Protein AF-A0A6G4P709-F1 (afdb_monomer)

Foldseek 3Di:
DVLVVLCCCLVVLLPDDLVSLLVNLLSQLVVLVVQLVVQLVVLPCPPVDRDLVSLLRSLLVLQVVCVVSVHHQPCDVLSDPDPPDPDDRPSVCSVVRSCLSNDSVNSSVRSVVVSQQVNFLVCLLVLCQFLPRNFQTHPVVVVVVVVVVVVVVVVQQVDWDADPVGDIDRSVVVVCVDCPNPVNVVVVQVVVQVVVVVVCVVVVHDDDDDKAFAPLLCHQADNVSHGRPSHPSHGLVNLVCCCPVPVVVVVVVVCVVVVHDDDHDDDWGAGSSNRIMD

pLDDT: mean 92.72, std 8.44, range [38.94, 98.38]

Structure (mmCIF, N/CA/C/O backbone):
data_AF-A0A6G4P709-F1
#
_entry.id   AF-A0A6G4P709-F1
#
loop_
_atom_site.group_PDB
_atom_site.id
_atom_site.type_symbol
_atom_site.label_atom_id
_atom_site.label_alt_id
_atom_site.label_comp_id
_atom_site.label_asym_id
_atom_site.label_entity_id
_atom_site.label_seq_id
_atom_site.pdbx_PDB_ins_code
_atom_site.Cartn_x
_atom_site.Cartn_y
_atom_site.Cartn_z
_atom_site.occupancy
_atom_site.B_iso_or_equiv
_atom_site.auth_seq_id
_atom_site.auth_comp_id
_atom_site.auth_asym_id
_atom_site.auth_atom_id
_atom_site.pdbx_PDB_model_num
ATOM 1 N N . LEU A 1 1 ? 29.494 -13.029 -10.981 1.00 38.94 1 LEU A N 1
ATOM 2 C CA . LEU A 1 1 ? 29.415 -13.572 -9.605 1.00 38.94 1 LEU A CA 1
ATOM 3 C C . LEU A 1 1 ? 28.926 -12.499 -8.629 1.00 38.94 1 LEU A C 1
ATOM 5 O O . LEU A 1 1 ? 27.793 -12.634 -8.196 1.00 38.94 1 LEU A O 1
ATOM 9 N N . ALA A 1 2 ? 29.619 -11.362 -8.469 1.00 43.22 2 ALA A N 1
ATOM 10 C CA . ALA A 1 2 ? 29.169 -10.236 -7.622 1.00 43.22 2 ALA A CA 1
ATOM 11 C C . ALA A 1 2 ? 27.753 -9.678 -7.929 1.00 43.22 2 ALA A C 1
ATOM 13 O O . ALA A 1 2 ? 27.055 -9.208 -7.038 1.00 43.22 2 ALA A O 1
ATOM 14 N N . GLY A 1 3 ? 27.299 -9.738 -9.189 1.00 51.94 3 GLY A N 1
ATOM 15 C CA . GLY A 1 3 ? 25.942 -9.323 -9.573 1.00 51.94 3 GLY A CA 1
ATOM 16 C C . GLY A 1 3 ? 24.820 -10.265 -9.107 1.00 51.94 3 GLY A C 1
ATOM 17 O O . GLY A 1 3 ? 23.703 -9.807 -8.898 1.00 51.94 3 GLY A O 1
ATOM 18 N N . ARG A 1 4 ? 25.110 -11.567 -8.939 1.00 56.06 4 ARG A N 1
ATOM 19 C CA . ARG A 1 4 ? 24.149 -12.556 -8.416 1.00 56.06 4 ARG A CA 1
ATOM 20 C C . ARG A 1 4 ? 24.084 -12.491 -6.888 1.00 56.06 4 ARG A C 1
ATOM 22 O O . ARG A 1 4 ? 22.988 -12.407 -6.360 1.00 56.06 4 ARG A O 1
ATOM 29 N N . GLU A 1 5 ? 25.236 -12.394 -6.223 1.00 59.09 5 GLU A N 1
ATOM 30 C CA . GLU A 1 5 ? 25.336 -12.315 -4.752 1.00 59.09 5 GLU A CA 1
ATOM 31 C C . GLU A 1 5 ? 24.583 -11.123 -4.141 1.00 59.09 5 GLU A C 1
ATOM 33 O O . GLU A 1 5 ? 24.100 -11.212 -3.023 1.00 59.09 5 GLU A O 1
ATOM 38 N N . ARG A 1 6 ? 24.437 -9.999 -4.860 1.00 66.12 6 ARG A N 1
ATOM 39 C CA . ARG A 1 6 ? 23.692 -8.832 -4.345 1.00 66.12 6 ARG A CA 1
ATOM 40 C C . ARG A 1 6 ? 22.197 -8.848 -4.670 1.00 66.12 6 ARG A C 1
ATOM 42 O O . ARG A 1 6 ? 21.470 -8.031 -4.123 1.00 66.12 6 ARG A O 1
ATOM 49 N N . LEU A 1 7 ? 21.715 -9.735 -5.548 1.00 80.00 7 LEU A N 1
ATOM 50 C CA . LEU A 1 7 ? 20.267 -9.952 -5.692 1.00 80.00 7 LEU A CA 1
ATOM 51 C C . LEU A 1 7 ? 19.720 -10.821 -4.552 1.00 80.00 7 LEU A C 1
ATOM 53 O O . LEU A 1 7 ? 18.534 -10.719 -4.249 1.00 80.00 7 LEU A O 1
ATOM 57 N N . ASP A 1 8 ? 20.579 -11.583 -3.867 1.00 86.50 8 ASP A N 1
ATOM 58 C CA . ASP A 1 8 ? 20.215 -12.316 -2.649 1.00 86.50 8 ASP A CA 1
ATOM 59 C C . ASP A 1 8 ? 19.763 -11.370 -1.519 1.00 86.50 8 ASP A C 1
ATOM 61 O O . ASP A 1 8 ? 18.999 -11.777 -0.644 1.00 86.50 8 ASP A O 1
ATOM 65 N N . ASP A 1 9 ? 20.118 -10.078 -1.582 1.00 88.69 9 ASP A N 1
ATOM 66 C CA . ASP A 1 9 ? 19.602 -9.040 -0.677 1.00 88.69 9 ASP A CA 1
ATOM 67 C C . ASP A 1 9 ? 18.063 -8.918 -0.735 1.00 88.69 9 ASP A C 1
ATOM 69 O O . ASP A 1 9 ? 17.448 -8.470 0.236 1.00 88.69 9 ASP A O 1
ATOM 73 N N . LEU A 1 10 ? 17.407 -9.368 -1.819 1.00 87.19 10 LEU A N 1
ATOM 74 C CA . LEU A 1 10 ? 15.940 -9.474 -1.889 1.00 87.19 10 LEU A CA 1
ATOM 75 C C . LEU A 1 10 ? 15.368 -10.374 -0.780 1.00 87.19 10 LEU A C 1
ATOM 77 O O . LEU A 1 10 ? 14.251 -10.136 -0.323 1.00 87.19 10 LEU A O 1
ATOM 81 N N . LEU A 1 11 ? 16.130 -11.365 -0.306 1.00 89.06 11 LEU A N 1
ATOM 82 C CA . LEU A 1 11 ? 15.720 -12.275 0.770 1.00 89.06 11 LEU A CA 1
ATOM 83 C C . LEU A 1 11 ? 15.739 -11.603 2.151 1.00 89.06 11 LEU A C 1
ATOM 85 O O . LEU A 1 11 ? 15.039 -12.039 3.064 1.00 89.06 11 LEU A O 1
ATOM 89 N N . TYR A 1 12 ? 16.500 -10.517 2.301 1.00 92.19 12 TYR A N 1
ATOM 90 C CA . TYR A 1 12 ? 16.660 -9.775 3.556 1.00 92.19 12 TYR A CA 1
ATOM 91 C C . TYR A 1 12 ? 16.079 -8.360 3.475 1.00 92.19 12 TYR A C 1
ATOM 93 O O . TYR A 1 12 ? 16.388 -7.507 4.312 1.00 92.19 12 TYR A O 1
ATOM 101 N N . LEU A 1 13 ? 15.188 -8.120 2.505 1.00 94.12 13 LEU A N 1
ATOM 102 C CA . LEU A 1 13 ? 14.583 -6.823 2.200 1.00 94.12 13 LEU A CA 1
ATOM 103 C C . LEU A 1 13 ? 14.148 -6.005 3.440 1.00 94.12 13 LEU A C 1
ATOM 105 O O . LEU A 1 13 ? 14.485 -4.821 3.488 1.00 94.12 13 LEU A O 1
ATOM 109 N N . PRO A 1 14 ? 13.489 -6.576 4.477 1.00 95.06 14 PRO A N 1
ATOM 110 C CA . PRO A 1 14 ? 13.026 -5.823 5.654 1.00 95.06 14 PRO A CA 1
ATOM 111 C C . PRO A 1 14 ? 14.147 -5.135 6.448 1.00 95.06 14 PRO A C 1
ATOM 113 O O . PRO A 1 14 ? 13.906 -4.144 7.142 1.00 95.06 14 PRO A O 1
ATOM 116 N N . GLN A 1 15 ? 15.374 -5.650 6.343 1.00 94.12 15 GLN A N 1
ATOM 117 C CA . GLN A 1 15 ? 16.551 -5.184 7.081 1.00 94.12 15 GLN A CA 1
ATOM 118 C C . GLN A 1 15 ? 17.316 -4.086 6.330 1.00 94.12 15 GLN A C 1
ATOM 120 O O . GLN A 1 15 ? 18.156 -3.406 6.919 1.00 94.12 15 GLN A O 1
ATOM 125 N N . LEU A 1 16 ? 17.027 -3.893 5.041 1.00 95.25 16 LEU A N 1
ATOM 126 C CA . LEU A 1 16 ? 17.775 -2.973 4.194 1.00 95.25 16 LEU A CA 1
ATOM 127 C C . LEU A 1 16 ? 17.408 -1.512 4.467 1.00 95.25 16 LEU A C 1
ATOM 129 O O . LEU A 1 16 ? 16.242 -1.152 4.654 1.00 95.25 16 LEU A O 1
ATOM 133 N N . ASN A 1 17 ? 18.420 -0.647 4.422 1.00 93.31 17 ASN A N 1
ATOM 134 C CA . ASN A 1 17 ? 18.247 0.802 4.478 1.00 93.31 17 ASN A CA 1
ATOM 135 C C . ASN A 1 17 ? 17.997 1.413 3.082 1.00 93.31 17 ASN A C 1
ATOM 137 O O . ASN A 1 17 ? 18.137 0.755 2.049 1.00 93.31 17 ASN A O 1
ATOM 141 N N . LYS A 1 18 ? 17.665 2.713 3.029 1.00 92.06 18 LYS A N 1
ATOM 142 C CA . LYS A 1 18 ? 17.351 3.424 1.770 1.00 92.06 18 LYS A CA 1
ATOM 143 C C . LYS A 1 18 ? 18.463 3.336 0.713 1.00 92.06 18 LYS A C 1
ATOM 145 O O . LYS A 1 18 ? 18.158 3.230 -0.472 1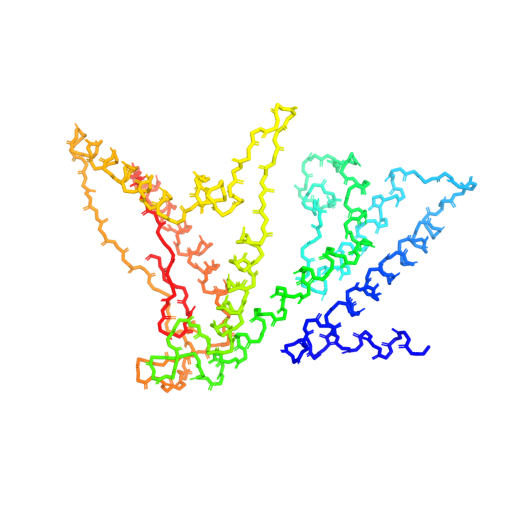.00 92.06 18 LYS A O 1
ATOM 150 N N . HIS A 1 19 ? 19.732 3.379 1.118 1.00 94.19 19 HIS A N 1
ATOM 151 C CA . HIS A 1 19 ? 20.870 3.316 0.194 1.00 94.19 19 HIS A CA 1
ATOM 152 C C . HIS A 1 19 ? 21.060 1.905 -0.386 1.00 94.19 19 HIS A C 1
ATOM 154 O O . HIS A 1 19 ? 21.281 1.742 -1.589 1.00 94.19 19 HIS A O 1
ATOM 160 N N . GLN A 1 20 ? 20.916 0.874 0.448 1.00 95.50 20 GLN A N 1
ATOM 161 C CA . GLN A 1 20 ? 20.925 -0.519 -0.006 1.00 95.50 20 GLN A CA 1
ATOM 162 C C . GLN A 1 20 ? 19.767 -0.786 -0.975 1.00 95.50 20 GLN A C 1
ATOM 164 O O . GLN A 1 20 ? 19.995 -1.343 -2.045 1.00 95.50 20 GLN A O 1
ATOM 169 N N . ILE A 1 21 ? 18.563 -0.284 -0.676 1.00 96.62 21 ILE A N 1
ATOM 170 C CA . ILE A 1 21 ? 17.397 -0.390 -1.569 1.00 96.62 21 ILE A CA 1
ATOM 171 C C . ILE A 1 21 ? 17.639 0.313 -2.910 1.00 96.62 21 ILE A C 1
ATOM 173 O O . ILE A 1 21 ? 17.275 -0.236 -3.946 1.00 96.62 21 ILE A O 1
ATOM 177 N N . GLN A 1 22 ? 18.279 1.488 -2.928 1.00 96.81 22 GLN A N 1
ATOM 178 C CA . GLN A 1 22 ? 18.658 2.149 -4.184 1.00 96.81 22 GLN A CA 1
ATOM 179 C C . GLN A 1 22 ? 19.570 1.256 -5.029 1.00 96.81 22 GLN A C 1
ATOM 181 O O . GLN A 1 22 ? 19.348 1.103 -6.228 1.00 96.81 22 GLN A O 1
ATOM 186 N N . THR A 1 23 ? 20.591 0.669 -4.403 1.00 95.69 23 THR A N 1
ATOM 187 C CA . THR A 1 23 ? 21.546 -0.196 -5.104 1.00 95.69 23 THR A CA 1
ATOM 188 C C . THR A 1 23 ? 20.843 -1.437 -5.652 1.00 95.69 23 THR A C 1
ATOM 190 O O . THR A 1 23 ? 20.976 -1.751 -6.835 1.00 95.69 23 THR A O 1
ATOM 193 N N . LEU A 1 24 ? 20.029 -2.091 -4.819 1.00 96.38 24 LEU A N 1
ATOM 194 C CA . LEU A 1 24 ? 19.256 -3.271 -5.193 1.00 96.38 24 LEU A CA 1
ATOM 195 C C . LEU A 1 24 ? 18.273 -2.976 -6.331 1.00 96.38 24 LEU A C 1
ATOM 197 O O . LEU A 1 24 ? 18.124 -3.778 -7.250 1.00 96.38 24 LEU A O 1
ATOM 201 N N . ALA A 1 25 ? 17.643 -1.802 -6.318 1.00 97.31 25 ALA A N 1
ATOM 202 C CA . ALA A 1 25 ? 16.737 -1.366 -7.370 1.00 97.31 25 ALA A CA 1
ATOM 203 C C . ALA A 1 25 ? 17.441 -1.168 -8.716 1.00 97.31 25 ALA A C 1
ATOM 205 O O . ALA A 1 25 ? 16.924 -1.616 -9.737 1.00 97.31 25 ALA A O 1
ATOM 206 N N . THR A 1 26 ? 18.628 -0.553 -8.725 1.00 97.19 26 THR A N 1
ATOM 207 C CA . THR A 1 26 ? 19.447 -0.421 -9.941 1.00 97.19 26 THR A CA 1
ATOM 208 C C . THR A 1 26 ? 19.816 -1.790 -10.507 1.00 97.19 26 THR A C 1
ATOM 210 O O . THR A 1 26 ? 19.704 -2.015 -11.709 1.00 97.19 26 THR A O 1
ATOM 213 N N . MET A 1 27 ? 20.199 -2.733 -9.644 1.00 95.81 27 MET A N 1
ATOM 214 C CA . MET A 1 27 ? 20.539 -4.094 -10.063 1.00 95.81 27 MET A CA 1
ATOM 215 C C . MET A 1 27 ? 19.327 -4.872 -10.575 1.00 95.81 27 MET A C 1
ATOM 217 O O . MET A 1 27 ? 19.424 -5.562 -11.587 1.00 95.81 27 MET A O 1
ATOM 221 N N . THR A 1 28 ? 18.179 -4.728 -9.913 1.00 96.19 28 THR A N 1
ATOM 222 C CA . THR A 1 28 ? 16.920 -5.348 -10.344 1.00 96.19 28 THR A CA 1
ATOM 223 C C . THR A 1 28 ? 16.515 -4.810 -11.714 1.00 96.19 28 THR A C 1
ATOM 225 O O . THR A 1 28 ? 16.262 -5.590 -12.625 1.00 96.19 28 THR A O 1
ATOM 228 N N . ALA A 1 29 ? 16.556 -3.491 -11.913 1.00 97.75 29 ALA A N 1
ATOM 229 C CA . ALA A 1 29 ? 16.281 -2.862 -13.202 1.00 97.75 29 ALA A CA 1
ATOM 230 C C . ALA A 1 29 ? 17.216 -3.360 -14.318 1.00 97.75 29 ALA A C 1
ATOM 232 O O . ALA A 1 29 ? 16.747 -3.719 -15.396 1.00 97.75 29 ALA A O 1
ATOM 233 N N . ALA A 1 30 ? 18.521 -3.455 -14.043 1.00 96.75 30 ALA A N 1
ATOM 234 C CA . ALA A 1 30 ? 19.497 -3.991 -14.991 1.00 96.75 30 ALA A CA 1
ATOM 235 C C . ALA A 1 30 ? 19.236 -5.472 -15.325 1.00 96.75 30 ALA A C 1
ATOM 237 O O . ALA A 1 30 ? 19.358 -5.875 -16.482 1.00 96.75 30 ALA A O 1
ATOM 238 N N . MET A 1 31 ? 18.828 -6.279 -14.339 1.00 96.19 31 MET A N 1
ATOM 239 C CA . MET A 1 31 ? 18.430 -7.674 -14.554 1.00 96.19 31 MET A CA 1
ATOM 240 C C . MET A 1 31 ? 17.196 -7.771 -15.458 1.00 96.19 31 MET A C 1
ATOM 242 O O . MET A 1 31 ? 17.202 -8.565 -16.401 1.00 96.19 31 MET A O 1
ATOM 246 N N . PHE A 1 32 ? 16.176 -6.937 -15.229 1.00 97.75 32 PHE A N 1
ATOM 247 C CA . PHE A 1 32 ? 14.995 -6.869 -16.093 1.00 97.75 32 PHE A CA 1
ATOM 248 C C . PHE A 1 32 ? 15.349 -6.411 -17.512 1.00 97.75 32 PHE A C 1
ATOM 250 O O . PHE A 1 32 ? 14.859 -7.013 -18.461 1.00 97.75 32 PHE A O 1
ATOM 257 N N . SER A 1 33 ? 16.240 -5.425 -17.672 1.00 97.44 33 SER A N 1
ATOM 258 C CA . SER A 1 33 ? 16.714 -4.969 -18.990 1.00 97.44 33 SER A CA 1
ATOM 259 C C . SER A 1 33 ? 17.442 -6.078 -19.749 1.00 97.44 33 SER A C 1
ATOM 261 O O . SER A 1 33 ? 17.064 -6.414 -20.865 1.00 97.44 33 SER A O 1
ATOM 263 N N . SER A 1 34 ? 18.418 -6.734 -19.113 1.00 96.25 34 SER A N 1
ATOM 264 C CA . SER A 1 34 ? 19.156 -7.834 -19.748 1.00 96.25 34 SER A CA 1
ATOM 265 C C . SER A 1 34 ? 18.257 -9.032 -20.067 1.00 96.25 34 SER A C 1
ATOM 267 O O . SER A 1 34 ? 18.479 -9.738 -21.048 1.00 96.25 34 SER A O 1
ATOM 269 N N . THR A 1 35 ? 17.245 -9.292 -19.235 1.00 96.62 35 THR A N 1
ATOM 270 C CA . THR A 1 35 ? 16.282 -10.369 -19.493 1.00 96.62 35 THR A CA 1
ATOM 271 C C . THR A 1 35 ? 15.341 -10.006 -20.636 1.00 96.62 35 THR A C 1
ATOM 273 O O . THR A 1 35 ? 15.043 -10.870 -21.452 1.00 96.62 35 THR A O 1
ATOM 276 N N . PHE A 1 36 ? 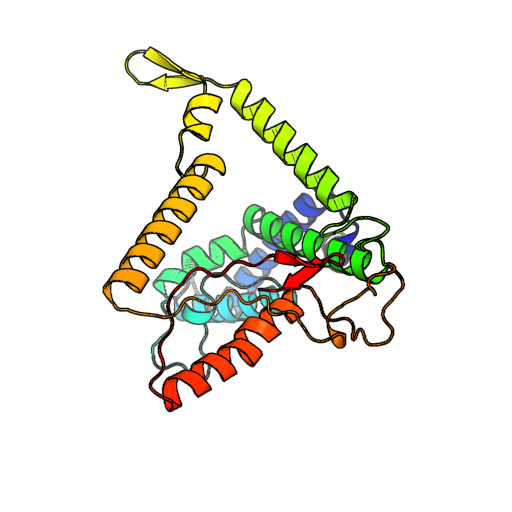14.918 -8.743 -20.734 1.00 95.94 36 PHE A N 1
ATOM 277 C CA . PHE A 1 36 ? 14.128 -8.247 -21.858 1.00 95.94 36 PHE A CA 1
ATOM 278 C C . PHE A 1 36 ? 14.857 -8.463 -23.185 1.00 95.94 36 PHE A C 1
ATOM 280 O O . PHE A 1 36 ? 14.308 -9.118 -24.063 1.00 95.94 36 PHE A O 1
ATOM 287 N N . GLU A 1 37 ? 16.105 -8.000 -23.290 1.00 93.69 37 GLU A N 1
ATOM 288 C CA . GLU A 1 37 ? 16.942 -8.156 -24.490 1.00 93.69 37 GLU A CA 1
ATOM 289 C C . GLU A 1 37 ? 17.037 -9.630 -24.917 1.00 93.69 37 GLU A C 1
ATOM 291 O O . GLU A 1 37 ? 16.684 -9.979 -26.039 1.00 93.69 37 GLU A O 1
ATOM 296 N N . LYS A 1 38 ? 17.372 -10.528 -23.979 1.00 94.19 38 LYS A N 1
ATOM 297 C CA . LYS A 1 38 ? 17.462 -11.975 -24.248 1.00 94.19 38 LYS A CA 1
ATOM 298 C C . LYS A 1 38 ? 16.146 -12.602 -24.699 1.00 94.19 38 LYS A C 1
ATOM 300 O O . LYS A 1 38 ? 16.156 -13.530 -25.504 1.00 94.19 38 LYS A O 1
ATOM 305 N N . LEU A 1 39 ? 15.022 -12.165 -24.130 1.00 94.75 39 LEU A N 1
ATOM 306 C CA . LEU A 1 39 ? 13.703 -12.661 -24.515 1.00 94.75 39 LEU A CA 1
ATOM 307 C C . LEU A 1 39 ? 13.341 -12.193 -25.924 1.00 94.75 39 LEU A C 1
ATOM 309 O O . LEU A 1 39 ? 12.838 -12.993 -26.705 1.00 94.75 39 LEU A O 1
ATOM 313 N N . CYS A 1 40 ? 13.627 -10.935 -26.260 1.00 93.12 40 CYS A N 1
ATOM 314 C CA . CYS A 1 40 ? 13.413 -10.402 -27.601 1.00 93.12 40 CYS A CA 1
ATOM 315 C C . CYS A 1 40 ? 14.228 -11.176 -28.648 1.00 93.12 40 CYS A C 1
ATOM 317 O O . CYS A 1 40 ? 13.648 -11.642 -29.630 1.00 93.12 40 CYS A O 1
ATOM 319 N N . ASP A 1 41 ? 15.520 -11.408 -28.391 1.00 90.38 41 ASP A N 1
ATOM 320 C CA . ASP A 1 41 ? 16.384 -12.222 -29.259 1.00 90.38 41 ASP A CA 1
ATOM 321 C C . ASP A 1 41 ? 15.832 -13.650 -29.412 1.00 90.38 41 ASP A C 1
ATOM 323 O O . ASP A 1 41 ? 15.693 -14.173 -30.518 1.00 90.38 41 ASP A O 1
ATOM 327 N N . GLY A 1 42 ? 15.452 -14.281 -28.294 1.00 89.75 42 GLY A N 1
ATOM 328 C CA . GLY A 1 42 ? 14.931 -15.649 -28.271 1.00 89.75 42 GLY A CA 1
ATOM 329 C C . GLY A 1 42 ? 13.570 -15.825 -28.953 1.00 89.75 42 GLY A C 1
ATOM 330 O O . GLY A 1 42 ? 13.266 -16.916 -29.434 1.00 89.75 42 GLY A O 1
ATOM 331 N N . PHE A 1 43 ? 12.755 -14.771 -29.024 1.00 90.12 43 PHE A N 1
ATOM 332 C CA . PHE A 1 43 ? 11.473 -14.771 -29.734 1.00 90.12 43 PHE A CA 1
ATOM 333 C C . PHE A 1 43 ? 11.589 -14.376 -31.211 1.00 90.12 43 PHE A C 1
ATOM 335 O O . PHE A 1 43 ? 10.567 -14.297 -31.893 1.00 90.12 43 PHE A O 1
ATOM 342 N N . GLY A 1 44 ? 12.810 -14.198 -31.722 1.00 81.38 44 GLY A N 1
ATOM 343 C CA . GLY A 1 44 ? 13.058 -14.004 -33.146 1.00 81.38 44 GLY A CA 1
ATOM 344 C C . GLY A 1 44 ? 13.057 -12.546 -33.592 1.00 81.38 44 GLY A C 1
ATOM 345 O O . GLY A 1 44 ? 12.753 -12.288 -34.757 1.00 81.38 44 GLY A O 1
ATOM 346 N N . ALA A 1 45 ? 13.411 -11.601 -32.710 1.00 76.94 45 ALA A N 1
ATOM 347 C CA . ALA A 1 45 ? 13.829 -10.271 -33.150 1.00 76.94 45 ALA A CA 1
ATOM 348 C C . ALA A 1 45 ? 15.004 -10.438 -34.133 1.00 76.94 45 ALA A C 1
ATOM 350 O O . ALA A 1 45 ? 16.114 -10.800 -33.748 1.00 76.94 45 ALA A O 1
ATOM 351 N N . THR A 1 46 ? 14.732 -10.270 -35.425 1.00 68.25 46 THR A N 1
ATOM 352 C CA . THR A 1 46 ? 15.695 -10.439 -36.519 1.00 68.25 46 THR A CA 1
ATOM 353 C C . THR A 1 46 ? 15.943 -9.078 -37.158 1.00 68.25 46 THR A C 1
ATOM 355 O O . THR A 1 46 ? 15.049 -8.236 -37.197 1.00 68.25 46 THR A O 1
ATOM 358 N N . ASP A 1 47 ? 17.188 -8.822 -37.563 1.00 63.81 47 ASP A N 1
ATOM 359 C CA . ASP A 1 47 ? 17.629 -7.577 -38.212 1.00 63.81 47 ASP A CA 1
ATOM 360 C C . ASP A 1 47 ? 17.278 -6.269 -37.466 1.00 63.81 47 ASP A C 1
ATOM 362 O O . ASP A 1 47 ? 17.173 -5.200 -38.061 1.00 63.81 47 ASP A O 1
ATOM 366 N N . GLY A 1 48 ? 17.139 -6.330 -36.136 1.00 61.25 48 GLY A N 1
ATOM 367 C CA . GLY A 1 48 ? 16.859 -5.164 -35.290 1.00 61.25 48 GLY A CA 1
ATOM 368 C C . GLY A 1 48 ? 15.392 -4.719 -35.263 1.00 61.25 48 GLY A C 1
ATOM 369 O O . GLY A 1 48 ? 15.077 -3.746 -34.575 1.00 61.25 48 GLY A O 1
ATOM 370 N N . GLU A 1 49 ? 14.483 -5.426 -35.944 1.00 68.50 49 GLU A N 1
ATOM 371 C CA . GLU A 1 49 ? 13.050 -5.131 -35.889 1.00 68.50 49 GLU A CA 1
ATOM 372 C C . GLU A 1 49 ? 12.376 -5.836 -34.706 1.00 68.50 49 GLU A C 1
ATOM 374 O O . GLU A 1 49 ? 12.197 -7.056 -34.661 1.00 68.50 49 GLU A O 1
ATOM 379 N N . LEU A 1 50 ? 11.966 -5.033 -33.724 1.00 82.06 50 LEU A N 1
ATOM 380 C CA . LEU A 1 50 ? 11.204 -5.489 -32.572 1.00 82.06 50 LEU A CA 1
ATOM 381 C C . LEU A 1 50 ? 9.700 -5.368 -32.857 1.00 82.06 50 LEU A C 1
ATOM 383 O O . LEU A 1 50 ? 9.116 -4.289 -32.741 1.00 82.06 50 LEU A O 1
ATOM 387 N N . THR A 1 51 ? 9.051 -6.479 -33.212 1.00 88.00 51 THR A N 1
ATOM 388 C CA . THR A 1 51 ? 7.597 -6.488 -33.439 1.00 88.00 51 THR A CA 1
ATOM 389 C C . THR A 1 51 ? 6.816 -6.362 -32.125 1.00 88.00 51 THR A C 1
ATOM 391 O O . THR A 1 51 ? 7.302 -6.711 -31.040 1.00 88.00 51 THR A O 1
ATOM 394 N N . MET A 1 52 ? 5.568 -5.888 -32.201 1.00 87.31 52 MET A N 1
ATOM 395 C CA . MET A 1 52 ? 4.711 -5.788 -31.010 1.00 87.31 52 MET A CA 1
ATOM 396 C C . MET A 1 52 ? 4.361 -7.154 -30.417 1.00 87.31 52 MET A C 1
ATOM 398 O O . MET A 1 52 ? 4.273 -7.267 -29.198 1.00 87.31 52 MET A O 1
ATOM 402 N N . ASP A 1 53 ? 4.244 -8.202 -31.236 1.00 88.94 53 ASP A N 1
ATOM 403 C CA . ASP A 1 53 ? 4.015 -9.570 -30.752 1.00 88.94 53 ASP A CA 1
ATOM 404 C C . ASP A 1 53 ? 5.215 -10.100 -29.944 1.00 88.94 53 ASP A C 1
ATOM 406 O O . ASP A 1 53 ? 5.046 -10.618 -28.837 1.00 88.94 53 ASP A O 1
ATOM 410 N N . VAL A 1 54 ? 6.441 -9.893 -30.441 1.00 91.38 54 VAL A N 1
ATOM 411 C CA . VAL A 1 54 ? 7.674 -10.242 -29.714 1.00 91.38 54 VAL A CA 1
ATOM 412 C C . VAL A 1 54 ? 7.769 -9.458 -28.403 1.00 91.38 54 VAL A C 1
ATOM 414 O O . VAL A 1 54 ? 8.011 -10.041 -27.342 1.00 91.38 54 VAL A O 1
ATOM 417 N N . THR A 1 55 ? 7.504 -8.150 -28.452 1.00 93.31 55 THR A N 1
ATOM 418 C CA . THR A 1 55 ? 7.530 -7.274 -27.269 1.00 93.31 55 THR A CA 1
ATOM 419 C C . THR A 1 55 ? 6.504 -7.703 -26.225 1.00 93.31 55 THR A C 1
ATOM 421 O O . THR A 1 55 ? 6.810 -7.734 -25.033 1.00 93.31 55 THR A O 1
ATOM 424 N N . LEU A 1 56 ? 5.294 -8.065 -26.657 1.00 94.44 56 LEU A N 1
ATOM 425 C CA . LEU A 1 56 ? 4.224 -8.532 -25.784 1.00 94.44 56 LEU A CA 1
ATOM 426 C C . LEU A 1 56 ? 4.607 -9.837 -25.080 1.00 94.44 56 LEU A C 1
ATOM 428 O O . LEU A 1 56 ? 4.463 -9.936 -23.861 1.00 94.44 56 LEU A O 1
ATOM 432 N N . LYS A 1 57 ? 5.153 -10.816 -25.811 1.00 93.75 57 LYS A N 1
ATOM 433 C CA . LYS A 1 57 ? 5.634 -12.082 -25.231 1.00 93.75 57 LYS A CA 1
ATOM 434 C C . LYS A 1 57 ? 6.754 -11.849 -24.216 1.00 93.75 57 LYS A C 1
ATOM 436 O O . LYS A 1 57 ? 6.711 -12.403 -23.113 1.00 93.75 57 LYS A O 1
ATOM 441 N N . ALA A 1 58 ? 7.721 -10.991 -24.546 1.00 95.44 58 ALA A N 1
ATOM 442 C CA . ALA A 1 58 ? 8.799 -10.614 -23.634 1.00 95.44 58 ALA A CA 1
ATOM 443 C C . ALA A 1 58 ? 8.257 -9.915 -22.377 1.00 95.44 58 ALA A C 1
ATOM 445 O O . ALA A 1 58 ? 8.582 -10.318 -21.257 1.00 95.44 58 ALA A O 1
ATOM 446 N N . TYR A 1 59 ? 7.357 -8.940 -22.541 1.00 96.44 59 TYR A N 1
ATOM 447 C CA . TYR A 1 59 ? 6.673 -8.275 -21.433 1.00 96.44 59 TYR A CA 1
ATOM 448 C C . TYR A 1 59 ? 5.968 -9.283 -20.522 1.00 96.44 59 TYR A C 1
ATOM 450 O O . TYR A 1 59 ? 6.149 -9.229 -19.310 1.00 96.44 59 TYR A O 1
ATOM 458 N N . GLN A 1 60 ? 5.195 -10.223 -21.069 1.00 95.38 60 GLN A N 1
ATOM 459 C CA . GLN A 1 60 ? 4.436 -11.189 -20.269 1.00 95.38 60 GLN A CA 1
ATOM 460 C C . GLN A 1 60 ? 5.344 -12.089 -19.423 1.00 95.38 60 GLN A C 1
ATOM 462 O O . GLN A 1 60 ? 4.983 -12.458 -18.302 1.00 95.38 60 GLN A O 1
ATOM 467 N N . MET A 1 61 ? 6.540 -12.414 -19.917 1.00 96.19 61 MET A N 1
ATOM 468 C CA . MET A 1 61 ? 7.539 -13.155 -19.146 1.00 96.19 61 MET A CA 1
ATOM 469 C C . MET A 1 61 ? 8.132 -12.307 -18.018 1.00 96.19 61 MET A C 1
ATOM 471 O O . MET A 1 61 ? 8.161 -12.753 -16.869 1.00 96.19 61 MET A O 1
ATOM 475 N N . LEU A 1 62 ? 8.512 -11.060 -18.306 1.00 97.12 62 LEU A N 1
ATOM 476 C CA . LEU A 1 62 ? 8.986 -10.120 -17.285 1.00 97.12 62 LEU A CA 1
ATOM 477 C C . LEU A 1 62 ? 7.909 -9.816 -16.242 1.00 97.12 62 LEU A C 1
ATOM 479 O O . LEU A 1 62 ? 8.194 -9.742 -15.051 1.00 97.12 62 LEU A O 1
ATOM 483 N N . ALA A 1 63 ? 6.655 -9.684 -16.660 1.00 96.69 63 ALA A N 1
ATOM 484 C CA . ALA A 1 63 ? 5.522 -9.454 -15.780 1.00 96.69 63 ALA A CA 1
ATOM 485 C C . ALA A 1 63 ? 5.364 -10.602 -14.774 1.00 96.69 63 ALA A C 1
ATOM 487 O O . ALA A 1 63 ? 5.203 -10.356 -13.579 1.00 96.69 63 ALA A O 1
ATOM 488 N N . ARG A 1 64 ? 5.510 -11.860 -15.218 1.00 95.69 64 ARG A N 1
ATOM 489 C CA . ARG A 1 64 ? 5.549 -13.014 -14.306 1.00 95.69 64 ARG A CA 1
ATOM 490 C C . ARG A 1 64 ? 6.723 -12.917 -13.336 1.00 95.69 64 ARG A C 1
ATOM 492 O O . ARG A 1 64 ? 6.524 -13.165 -12.152 1.00 95.69 64 ARG A O 1
ATOM 499 N N . MET A 1 65 ? 7.914 -12.526 -13.788 1.00 95.81 65 MET A N 1
ATOM 500 C CA . MET A 1 65 ? 9.063 -12.329 -12.891 1.00 95.81 65 MET A CA 1
ATOM 501 C C . MET A 1 65 ? 8.795 -11.242 -11.843 1.00 95.81 65 MET A C 1
ATOM 503 O O . MET A 1 65 ? 9.069 -11.449 -10.666 1.00 95.81 65 MET A O 1
ATOM 507 N N . ALA A 1 66 ? 8.213 -10.109 -12.238 1.00 96.38 66 ALA A N 1
ATOM 508 C CA . ALA A 1 66 ? 7.870 -9.033 -11.311 1.00 96.38 66 ALA A CA 1
ATOM 509 C C . ALA A 1 66 ? 6.823 -9.476 -10.276 1.00 96.38 66 ALA A C 1
ATOM 511 O O . ALA A 1 66 ? 6.975 -9.163 -9.096 1.00 96.38 66 ALA A O 1
ATOM 512 N N . LEU A 1 67 ? 5.833 -10.283 -10.675 1.00 95.38 67 LEU A N 1
ATOM 513 C CA . LEU A 1 67 ? 4.875 -10.887 -9.743 1.00 95.38 67 LEU A CA 1
ATOM 514 C C . LEU A 1 67 ? 5.545 -11.820 -8.726 1.00 95.38 67 LEU A C 1
ATOM 516 O O . LEU A 1 67 ? 5.186 -11.774 -7.552 1.00 95.38 67 LEU A O 1
ATOM 520 N N . HIS A 1 68 ? 6.546 -12.609 -9.134 1.00 93.19 68 HIS A N 1
ATOM 521 C CA . HIS A 1 68 ? 7.333 -13.430 -8.198 1.00 93.19 68 HIS A CA 1
ATOM 522 C C . HIS A 1 68 ? 8.135 -12.578 -7.203 1.00 93.19 68 HIS A C 1
ATOM 524 O O . HIS A 1 68 ? 8.421 -13.029 -6.100 1.00 93.19 68 HIS A O 1
ATOM 530 N N . LEU A 1 69 ? 8.459 -11.335 -7.563 1.00 92.81 69 LEU A N 1
ATOM 531 C CA . LEU A 1 69 ? 9.062 -10.341 -6.670 1.00 92.81 69 LEU A CA 1
ATOM 532 C C . LEU A 1 69 ? 8.017 -9.521 -5.893 1.00 92.81 69 LEU A C 1
ATOM 534 O O . LEU A 1 69 ? 8.349 -8.475 -5.339 1.00 92.81 69 LEU A O 1
ATOM 538 N N . HIS A 1 70 ? 6.753 -9.958 -5.874 1.00 92.25 70 HIS A N 1
ATOM 539 C CA . HIS A 1 70 ? 5.630 -9.262 -5.239 1.00 92.25 70 HIS A CA 1
ATOM 540 C C . HIS A 1 70 ? 5.409 -7.825 -5.753 1.00 92.25 70 HIS A C 1
ATOM 542 O O . HIS A 1 70 ? 4.837 -6.979 -5.064 1.00 92.25 70 HIS A O 1
ATOM 548 N N . ALA A 1 71 ? 5.829 -7.533 -6.987 1.00 94.69 71 ALA A N 1
ATOM 549 C CA . ALA A 1 71 ? 5.626 -6.248 -7.638 1.00 94.69 71 ALA A CA 1
ATOM 550 C C . ALA A 1 71 ? 4.591 -6.375 -8.762 1.00 94.69 71 ALA A C 1
ATOM 552 O O . ALA A 1 71 ? 4.839 -7.017 -9.780 1.00 94.69 71 ALA A O 1
ATOM 553 N N . MET A 1 72 ? 3.442 -5.706 -8.607 1.00 95.19 72 MET A N 1
ATOM 554 C CA . MET A 1 72 ? 2.426 -5.662 -9.663 1.00 95.19 72 MET A CA 1
ATOM 555 C C . MET A 1 72 ? 2.988 -5.016 -10.942 1.00 95.19 72 MET A C 1
ATOM 557 O O . MET A 1 72 ? 3.392 -3.841 -10.887 1.00 95.19 72 MET A O 1
ATOM 561 N N . PRO A 1 73 ? 3.002 -5.739 -12.079 1.00 96.00 73 PRO A N 1
ATOM 562 C CA . PRO A 1 73 ? 3.526 -5.222 -13.333 1.00 96.00 73 PRO A CA 1
ATOM 563 C C . PRO A 1 73 ? 2.694 -4.037 -13.846 1.00 96.00 73 PRO A C 1
ATOM 565 O O . PRO A 1 73 ? 1.471 -4.013 -13.678 1.00 96.00 73 PRO A O 1
ATOM 568 N N . PRO A 1 74 ? 3.319 -3.039 -14.490 1.00 96.69 74 PRO A N 1
ATOM 569 C CA . PRO A 1 74 ? 2.596 -1.930 -15.107 1.00 96.69 74 PRO A CA 1
ATOM 570 C C . PRO A 1 74 ? 1.648 -2.439 -16.197 1.00 96.69 74 PRO A C 1
ATOM 572 O O . PRO A 1 74 ? 2.087 -3.192 -17.058 1.00 96.69 74 PRO A O 1
ATOM 575 N N . HIS A 1 75 ? 0.383 -2.013 -16.177 1.00 95.19 75 HIS A N 1
ATOM 576 C CA . HIS A 1 75 ? -0.637 -2.390 -17.170 1.00 95.19 75 HIS A CA 1
ATOM 577 C C . HIS A 1 75 ? -0.901 -3.905 -17.293 1.00 95.19 75 HIS A C 1
ATOM 579 O O . HIS A 1 75 ? -1.349 -4.356 -18.342 1.00 95.19 75 HIS A O 1
ATOM 585 N N . TYR A 1 76 ? -0.662 -4.682 -16.227 1.00 93.38 76 TYR A N 1
ATOM 586 C CA . TYR A 1 76 ? -0.757 -6.147 -16.251 1.00 93.38 76 TYR A CA 1
ATOM 587 C C . TYR A 1 76 ? -2.068 -6.670 -16.856 1.00 93.38 76 TYR A C 1
ATOM 589 O O . TYR A 1 76 ? -2.029 -7.375 -17.861 1.00 93.38 76 TYR A O 1
ATOM 597 N N . ASP A 1 77 ? -3.217 -6.245 -16.324 1.00 90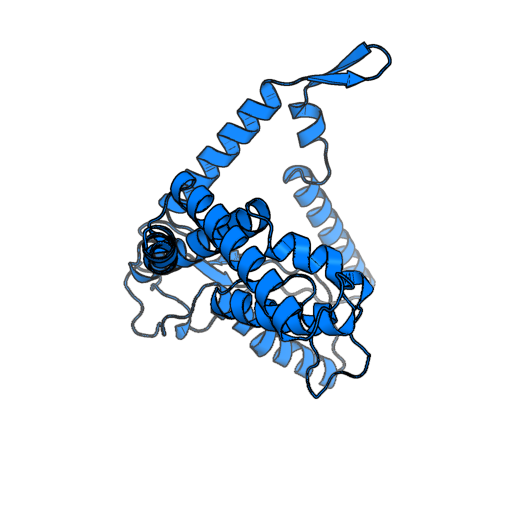.69 77 ASP A N 1
ATOM 598 C CA . ASP A 1 77 ? -4.537 -6.692 -16.794 1.00 90.69 77 ASP A CA 1
ATOM 599 C C . ASP A 1 77 ? -4.802 -6.310 -18.262 1.00 90.69 77 ASP A C 1
ATOM 601 O O . ASP A 1 77 ? -5.467 -7.037 -18.995 1.00 90.69 77 ASP A O 1
ATOM 605 N N . ALA A 1 78 ? -4.248 -5.181 -18.718 1.00 91.44 78 ALA A N 1
ATOM 60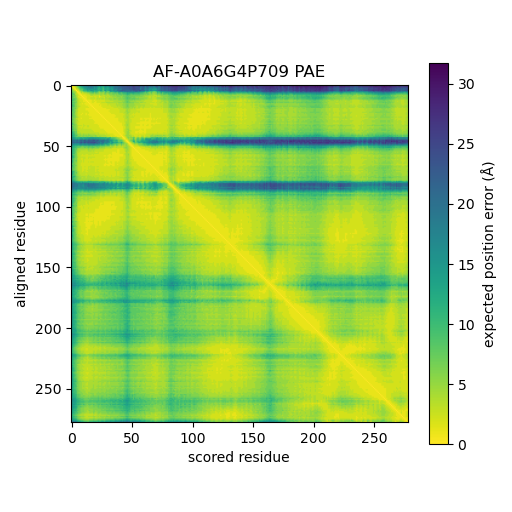6 C CA . ALA A 1 78 ? -4.389 -4.700 -20.090 1.00 91.44 78 ALA A CA 1
ATOM 607 C C . ALA A 1 78 ? -3.424 -5.386 -21.073 1.00 91.44 78 ALA A C 1
ATOM 609 O O . ALA A 1 78 ? -3.685 -5.381 -22.276 1.00 91.44 78 ALA A O 1
ATOM 610 N N . LEU A 1 79 ? -2.381 -6.068 -20.590 1.00 92.56 79 LEU A N 1
ATOM 611 C CA . LEU A 1 79 ? -1.323 -6.689 -21.403 1.00 92.56 79 LEU A CA 1
ATOM 612 C C . LEU A 1 79 ? -1.206 -8.222 -21.233 1.00 92.56 79 LEU A C 1
ATOM 614 O O . LEU A 1 79 ? -0.445 -8.879 -21.944 1.00 92.56 79 LEU A O 1
ATOM 618 N N . THR A 1 80 ? -1.964 -8.824 -20.316 1.00 85.75 80 THR A N 1
ATOM 619 C CA . THR A 1 80 ? -2.040 -10.285 -20.134 1.00 85.75 80 THR A CA 1
ATOM 620 C C . THR A 1 80 ? -2.985 -10.948 -21.143 1.00 85.75 80 THR A C 1
ATOM 622 O O . THR A 1 80 ? -3.995 -10.373 -21.545 1.00 85.75 80 THR A O 1
ATOM 625 N N . THR A 1 81 ? -2.687 -12.180 -21.550 1.00 76.31 81 THR A N 1
ATOM 626 C CA . THR A 1 81 ? -3.544 -13.015 -22.413 1.00 76.31 81 THR A CA 1
ATOM 627 C C . THR A 1 81 ? -4.184 -14.141 -21.601 1.00 76.31 81 THR A C 1
ATOM 629 O O . THR A 1 81 ? -4.006 -15.322 -21.908 1.00 76.31 81 THR A O 1
ATOM 632 N N . ASP A 1 82 ? -4.873 -13.791 -20.514 1.00 76.44 82 ASP A N 1
ATOM 633 C CA . ASP A 1 82 ? -5.587 -14.774 -19.697 1.00 76.44 82 ASP A CA 1
ATOM 634 C C . ASP A 1 82 ? -6.761 -15.394 -20.464 1.00 76.44 82 ASP A C 1
ATOM 636 O O . ASP A 1 82 ? -7.383 -14.753 -21.312 1.00 76.44 82 ASP A O 1
ATOM 640 N N . LYS A 1 83 ? -7.072 -16.660 -20.150 1.00 59.34 83 LYS A N 1
ATOM 641 C CA . LYS A 1 83 ? -8.043 -17.482 -20.897 1.00 59.34 83 LYS A CA 1
ATOM 642 C C . LYS A 1 83 ? -9.444 -16.869 -20.994 1.00 59.34 83 LYS A C 1
ATOM 644 O O . LYS A 1 83 ? -10.141 -17.129 -21.966 1.00 59.34 83 LYS A O 1
ATOM 649 N N . ASP A 1 84 ? -9.834 -16.057 -20.013 1.00 68.00 84 ASP A N 1
ATOM 650 C CA . ASP A 1 84 ? -11.175 -15.466 -19.920 1.00 68.00 84 ASP A CA 1
ATOM 651 C C . ASP A 1 84 ? -11.253 -14.040 -20.499 1.00 68.00 84 ASP A C 1
ATOM 653 O O . ASP A 1 84 ? -12.278 -13.358 -20.374 1.00 68.00 84 ASP A O 1
ATOM 657 N N . ARG A 1 85 ? -10.172 -13.550 -21.124 1.00 71.56 85 ARG A N 1
ATOM 658 C CA . ARG A 1 85 ? -10.114 -12.191 -21.662 1.00 71.56 85 ARG A CA 1
ATOM 659 C C . ARG A 1 85 ? -10.935 -12.079 -22.951 1.00 71.56 85 ARG A C 1
ATOM 661 O O . ARG A 1 85 ? -10.760 -12.847 -23.889 1.00 71.56 85 ARG A O 1
ATOM 668 N N . ARG A 1 86 ? -11.824 -11.080 -23.003 1.00 72.62 86 ARG A N 1
ATOM 669 C CA . ARG A 1 86 ? -12.728 -10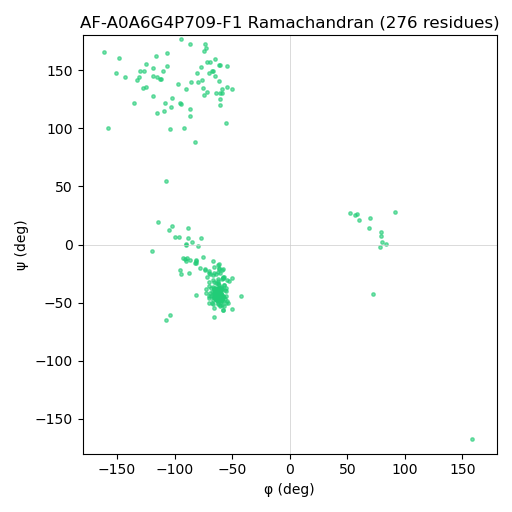.833 -24.147 1.00 72.62 86 ARG A CA 1
ATOM 670 C C . ARG A 1 86 ? -12.135 -9.954 -25.251 1.00 72.62 86 ARG A C 1
ATOM 672 O O . ARG A 1 86 ? -12.597 -10.034 -26.380 1.00 72.62 86 ARG A O 1
ATOM 679 N N . ASN A 1 87 ? -11.152 -9.120 -24.915 1.00 81.88 87 ASN A N 1
ATOM 680 C CA . ASN A 1 87 ? -10.555 -8.131 -25.816 1.00 81.88 87 ASN A CA 1
ATOM 681 C C . ASN A 1 87 ? -9.068 -8.422 -26.010 1.00 81.88 87 ASN A C 1
ATOM 683 O O . ASN A 1 87 ? -8.421 -8.915 -25.086 1.00 81.88 87 ASN A O 1
ATOM 687 N N . GLU A 1 88 ? -8.511 -8.049 -27.157 1.00 85.31 88 GLU A N 1
ATOM 688 C CA . GLU A 1 88 ? -7.073 -8.163 -27.405 1.00 85.31 88 GLU A CA 1
ATOM 689 C C . GLU A 1 88 ? -6.242 -7.320 -26.406 1.00 85.31 88 GLU A C 1
ATOM 691 O O . GLU A 1 88 ? -6.757 -6.369 -25.797 1.00 85.31 88 GLU A O 1
ATOM 696 N N . PRO A 1 89 ? -4.974 -7.698 -26.153 1.00 89.88 89 PRO A N 1
ATOM 697 C CA . PRO A 1 89 ? -4.015 -6.876 -25.417 1.00 89.88 89 PRO A CA 1
ATOM 698 C C . PRO A 1 89 ? -3.853 -5.482 -26.026 1.00 89.88 89 PRO A C 1
ATOM 700 O O . PRO A 1 89 ? -3.709 -5.347 -27.235 1.00 89.88 89 PRO A O 1
ATOM 703 N N . ASP A 1 90 ? -3.841 -4.452 -25.180 1.00 91.50 90 ASP A N 1
ATOM 704 C CA . ASP A 1 90 ? -3.646 -3.069 -25.621 1.00 91.50 90 ASP A CA 1
ATOM 705 C C . ASP A 1 90 ? -2.147 -2.797 -25.803 1.00 91.50 90 ASP A C 1
ATOM 707 O O . ASP A 1 90 ? -1.442 -2.409 -24.866 1.00 91.50 90 ASP A O 1
ATOM 711 N N . THR A 1 91 ? -1.637 -3.086 -27.001 1.00 91.31 91 THR A N 1
ATOM 712 C CA . THR A 1 91 ? -0.201 -3.047 -27.305 1.00 91.31 91 THR A CA 1
ATOM 713 C C . THR A 1 91 ? 0.404 -1.647 -27.230 1.00 91.31 91 THR A C 1
ATOM 715 O O . THR A 1 91 ? 1.610 -1.534 -27.017 1.00 91.31 91 THR A O 1
ATOM 718 N N . GLU A 1 92 ? -0.402 -0.585 -27.307 1.00 93.19 92 GLU A N 1
ATOM 719 C CA . GLU A 1 92 ? 0.055 0.806 -27.156 1.00 93.19 92 GLU A CA 1
ATOM 720 C C . GLU A 1 92 ? 0.657 1.073 -25.764 1.00 93.19 92 GLU A C 1
ATOM 722 O O . GLU A 1 92 ? 1.493 1.958 -25.581 1.00 93.19 92 GLU A O 1
ATOM 727 N N . LEU A 1 93 ? 0.286 0.269 -24.760 1.00 95.12 93 LEU A N 1
ATOM 728 C CA . LEU A 1 93 ? 0.806 0.382 -23.395 1.00 95.12 93 LEU A CA 1
ATOM 729 C C . LEU A 1 93 ? 2.179 -0.286 -23.205 1.00 95.12 93 LEU A C 1
ATOM 731 O O . LEU A 1 93 ? 2.830 -0.058 -22.179 1.00 95.12 93 LEU A O 1
ATOM 735 N N . LEU A 1 94 ? 2.639 -1.105 -24.161 1.00 94.81 94 LEU A N 1
ATOM 736 C CA . LEU A 1 94 ? 3.874 -1.888 -24.037 1.00 94.81 94 LEU A CA 1
ATOM 737 C C . LEU A 1 94 ? 5.127 -1.032 -23.816 1.00 94.81 94 LEU A C 1
ATOM 739 O O . LEU A 1 94 ? 5.866 -1.344 -22.874 1.00 94.81 94 LEU A O 1
ATOM 743 N N . PRO A 1 95 ? 5.387 0.048 -24.587 1.00 94.62 95 PRO A N 1
ATOM 744 C CA . PRO A 1 95 ? 6.608 0.831 -24.413 1.00 94.62 95 PRO A CA 1
ATOM 745 C C . PRO A 1 95 ? 6.714 1.408 -22.997 1.00 94.62 95 PRO A C 1
ATOM 747 O O . PRO A 1 95 ? 7.736 1.259 -22.326 1.00 94.62 95 PRO A O 1
ATOM 750 N N . GLY A 1 96 ? 5.623 1.995 -22.492 1.00 96.31 96 GLY A N 1
ATOM 751 C CA . GLY A 1 96 ? 5.565 2.533 -21.133 1.00 96.31 96 GLY A CA 1
ATOM 752 C C . GLY A 1 96 ? 5.722 1.454 -20.059 1.00 96.31 96 GLY A C 1
ATOM 753 O O . GLY A 1 96 ? 6.390 1.678 -19.045 1.00 96.31 96 GLY A O 1
ATOM 754 N N . ALA A 1 97 ? 5.146 0.271 -20.280 1.00 97.25 97 ALA A N 1
ATOM 755 C CA . ALA A 1 97 ? 5.238 -0.839 -19.342 1.00 97.25 97 ALA A CA 1
ATOM 756 C C . ALA A 1 97 ? 6.663 -1.409 -19.240 1.00 97.25 97 ALA A C 1
ATOM 758 O O . ALA A 1 97 ? 7.165 -1.596 -18.128 1.00 97.25 97 ALA A O 1
ATOM 759 N N . ILE A 1 98 ? 7.341 -1.611 -20.375 1.00 97.06 98 ILE A N 1
ATOM 760 C CA . ILE A 1 98 ? 8.738 -2.062 -20.420 1.00 97.06 98 ILE A CA 1
ATOM 761 C C . ILE A 1 98 ? 9.663 -1.025 -19.783 1.00 97.06 98 ILE A C 1
ATOM 763 O O . ILE A 1 98 ? 10.432 -1.380 -18.891 1.00 97.06 98 ILE A O 1
ATOM 767 N N . LEU A 1 99 ? 9.526 0.260 -20.138 1.00 97.38 99 LEU A N 1
ATOM 768 C CA . LEU A 1 99 ? 10.334 1.335 -19.550 1.00 97.38 99 LEU A CA 1
ATOM 769 C C . LEU A 1 99 ? 10.210 1.393 -18.024 1.00 97.38 99 LEU A C 1
ATOM 771 O O . LEU A 1 99 ? 11.172 1.705 -17.330 1.00 97.38 99 LEU A O 1
ATOM 775 N N . ARG A 1 100 ? 9.034 1.089 -17.464 1.00 98.12 100 ARG A N 1
ATOM 776 C CA . ARG A 1 100 ? 8.857 0.992 -16.009 1.00 98.12 100 ARG A CA 1
ATOM 777 C C . ARG A 1 100 ? 9.557 -0.235 -15.424 1.00 98.12 100 ARG A C 1
ATOM 779 O O . ARG A 1 100 ? 10.222 -0.091 -14.40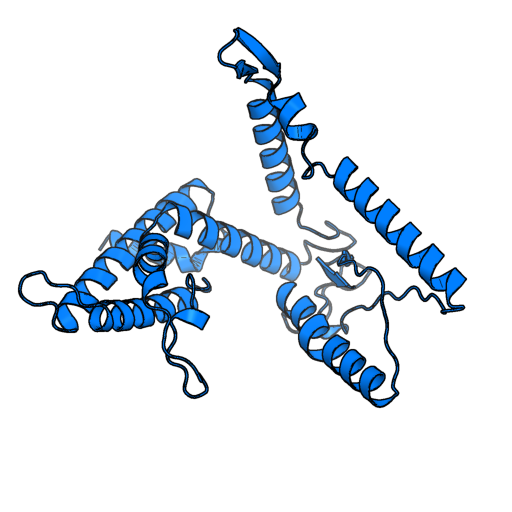1 1.00 98.12 100 ARG A O 1
ATOM 786 N N . LEU A 1 101 ? 9.434 -1.403 -16.056 1.00 98.00 101 LEU A N 1
ATOM 787 C CA . LEU A 1 101 ? 10.068 -2.647 -15.600 1.00 98.00 101 LEU A CA 1
ATOM 788 C C . LEU A 1 101 ? 11.601 -2.605 -15.679 1.00 98.00 101 LEU A C 1
ATOM 790 O O . LEU A 1 101 ? 12.259 -3.292 -14.906 1.00 98.00 101 LEU A O 1
ATOM 794 N N . THR A 1 102 ? 12.180 -1.778 -16.546 1.00 97.88 102 THR A N 1
ATOM 795 C CA . THR A 1 102 ? 13.637 -1.581 -16.654 1.00 97.88 102 THR A CA 1
ATOM 796 C C . THR A 1 102 ? 14.128 -0.312 -15.944 1.00 97.88 102 THR A C 1
ATOM 798 O O . THR A 1 102 ? 15.306 0.029 -16.012 1.00 97.88 102 THR A O 1
ATOM 801 N N . CYS A 1 103 ? 13.259 0.393 -15.207 1.00 98.38 103 CYS A N 1
ATOM 802 C CA . CYS A 1 103 ? 13.598 1.641 -14.522 1.00 98.38 103 CYS A CA 1
ATOM 803 C C . CYS A 1 103 ? 13.995 1.417 -13.055 1.00 98.38 103 CYS A C 1
ATOM 805 O O . CYS A 1 103 ? 13.187 0.983 -12.228 1.00 98.38 103 CYS A O 1
ATOM 807 N N . ALA A 1 104 ? 15.213 1.833 -12.696 1.00 98.25 104 ALA A N 1
ATOM 808 C CA . ALA A 1 104 ? 15.724 1.769 -11.324 1.00 98.25 104 ALA A CA 1
ATOM 809 C C . ALA A 1 104 ? 14.854 2.550 -10.322 1.00 98.25 104 ALA A C 1
ATOM 811 O O . ALA A 1 104 ? 14.518 2.030 -9.262 1.00 98.25 104 ALA A O 1
ATOM 812 N N . GLU A 1 105 ? 14.402 3.764 -10.656 1.00 98.19 105 GLU A N 1
ATOM 813 C CA . GLU A 1 105 ? 13.547 4.553 -9.752 1.00 98.19 105 GLU A CA 1
ATOM 814 C C . GLU A 1 105 ? 12.133 3.969 -9.597 1.00 98.19 105 GLU A C 1
ATOM 816 O O . GLU A 1 105 ? 11.462 4.185 -8.581 1.00 98.19 105 GLU A O 1
ATOM 821 N N . TRP A 1 106 ? 11.645 3.204 -10.579 1.00 97.94 106 TRP A N 1
ATOM 822 C CA . TRP A 1 106 ? 10.409 2.445 -10.405 1.00 97.94 106 TRP A CA 1
ATOM 823 C C . TRP A 1 106 ? 10.621 1.293 -9.423 1.00 97.94 106 TRP A C 1
ATOM 825 O O . TRP A 1 106 ? 9.886 1.212 -8.435 1.00 97.94 106 TRP A O 1
ATOM 835 N N . TRP A 1 107 ? 11.669 0.488 -9.619 1.00 98.12 107 TRP A N 1
ATOM 836 C CA . TRP A 1 107 ? 12.020 -0.603 -8.708 1.00 98.12 107 TRP A CA 1
ATOM 837 C C . TRP A 1 107 ? 12.304 -0.125 -7.292 1.00 98.12 107 TRP A C 1
ATOM 839 O O . TRP A 1 107 ? 11.808 -0.720 -6.345 1.00 98.12 107 TRP A O 1
ATOM 849 N N . LYS A 1 108 ? 13.002 0.996 -7.122 1.00 98.00 108 LYS A N 1
ATOM 850 C CA . LYS A 1 108 ? 13.274 1.587 -5.808 1.00 98.00 108 LYS A CA 1
ATOM 851 C C . LYS A 1 108 ? 11.986 1.874 -5.054 1.00 98.00 108 LYS A C 1
ATOM 853 O O . LYS A 1 108 ? 11.882 1.534 -3.882 1.00 98.00 108 LYS A O 1
ATOM 858 N N . ARG A 1 109 ? 10.984 2.461 -5.718 1.00 97.25 109 ARG A N 1
ATOM 859 C CA . ARG A 1 109 ? 9.676 2.721 -5.097 1.00 97.25 109 ARG A CA 1
ATOM 860 C C . ARG A 1 109 ? 8.950 1.426 -4.734 1.00 97.25 109 ARG A C 1
ATOM 862 O O . ARG A 1 109 ? 8.360 1.363 -3.661 1.00 97.25 109 ARG A O 1
ATOM 869 N N . LYS A 1 110 ? 9.000 0.405 -5.597 1.00 97.31 110 LYS A N 1
ATOM 870 C CA . LYS A 1 110 ? 8.363 -0.898 -5.345 1.00 97.31 110 LYS A CA 1
ATOM 871 C C . LYS A 1 110 ? 9.032 -1.663 -4.204 1.00 97.31 110 LYS A C 1
ATOM 873 O O . LYS A 1 110 ? 8.349 -2.055 -3.267 1.00 97.31 110 LYS A O 1
ATOM 878 N N . LEU A 1 111 ? 10.354 -1.797 -4.243 1.00 97.38 111 LEU A N 1
ATOM 879 C CA . LEU A 1 111 ? 11.143 -2.474 -3.216 1.00 97.38 111 LEU A CA 1
ATOM 880 C C . LEU A 1 111 ? 11.095 -1.734 -1.879 1.00 97.38 111 LEU A C 1
ATOM 882 O O . LEU A 1 111 ? 11.010 -2.378 -0.843 1.00 97.38 111 LEU A O 1
ATOM 886 N N . TRP A 1 112 ? 11.094 -0.396 -1.879 1.00 96.38 112 TRP A N 1
ATOM 887 C CA . TRP A 1 112 ? 10.934 0.377 -0.645 1.00 96.38 112 TRP A CA 1
ATOM 888 C C . TRP A 1 112 ? 9.561 0.153 -0.004 1.00 96.38 112 TRP A C 1
ATOM 890 O O . TRP A 1 112 ? 9.482 -0.056 1.203 1.00 96.38 112 TRP A O 1
ATOM 900 N N . LEU A 1 113 ? 8.487 0.156 -0.802 1.00 95.31 113 LEU A N 1
ATOM 901 C CA . LEU A 1 113 ? 7.147 -0.147 -0.300 1.00 95.31 113 LEU A CA 1
ATOM 902 C C . LEU A 1 113 ? 7.091 -1.557 0.300 1.00 95.31 113 LEU A C 1
ATOM 904 O O . LEU A 1 113 ? 6.671 -1.707 1.443 1.00 95.31 113 LEU A O 1
ATOM 908 N N . LEU A 1 114 ? 7.584 -2.556 -0.437 1.00 95.88 114 LEU A N 1
ATOM 909 C CA . LEU A 1 114 ? 7.600 -3.949 0.003 1.00 95.88 114 LEU A CA 1
ATOM 910 C C . LEU A 1 114 ? 8.439 -4.134 1.277 1.00 95.88 114 LEU A C 1
ATOM 912 O O . LEU A 1 114 ? 8.014 -4.811 2.209 1.00 95.88 114 LEU A O 1
ATOM 916 N N . ARG A 1 115 ? 9.593 -3.457 1.364 1.00 95.88 115 ARG A N 1
ATOM 917 C CA . ARG A 1 115 ? 10.420 -3.398 2.576 1.00 95.88 115 ARG A CA 1
ATOM 918 C C . ARG A 1 115 ? 9.616 -2.889 3.766 1.00 95.88 115 ARG A C 1
ATOM 920 O O . ARG A 1 115 ? 9.679 -3.495 4.831 1.00 95.88 115 ARG A O 1
ATOM 927 N N . CYS A 1 116 ? 8.917 -1.762 3.608 1.00 95.56 116 CYS A N 1
ATOM 928 C CA . CYS A 1 116 ? 8.134 -1.149 4.680 1.00 95.56 116 CYS A CA 1
ATOM 929 C C . CYS A 1 116 ? 6.986 -2.060 5.121 1.00 95.56 116 CYS A C 1
ATOM 931 O O . CYS A 1 116 ? 6.834 -2.279 6.319 1.00 95.56 116 CYS A O 1
ATOM 933 N N . GLU A 1 117 ? 6.229 -2.621 4.173 1.00 94.62 117 GLU A N 1
ATOM 934 C CA . GLU A 1 117 ? 5.139 -3.560 4.461 1.00 94.62 117 GLU A CA 1
ATOM 935 C C . GLU A 1 117 ? 5.671 -4.784 5.226 1.00 94.62 117 GLU A C 1
ATOM 937 O O . GLU A 1 117 ? 5.201 -5.082 6.319 1.00 94.62 117 GLU A O 1
ATOM 942 N N . TRP A 1 118 ? 6.716 -5.449 4.727 1.00 95.81 118 TRP A N 1
ATOM 943 C CA . TRP A 1 118 ? 7.268 -6.641 5.379 1.00 95.81 118 TRP A CA 1
ATOM 944 C C . TRP A 1 118 ? 7.894 -6.355 6.741 1.00 95.81 118 TRP A C 1
ATOM 946 O O . TRP A 1 118 ? 7.742 -7.153 7.667 1.00 95.81 118 TRP A O 1
ATOM 956 N N . ARG A 1 119 ? 8.604 -5.230 6.884 1.00 96.81 119 ARG A N 1
ATOM 957 C CA . ARG A 1 119 ? 9.175 -4.827 8.172 1.00 96.81 119 ARG A CA 1
ATOM 958 C C . ARG A 1 119 ? 8.073 -4.589 9.195 1.00 96.81 119 ARG A C 1
ATOM 960 O O . ARG A 1 119 ? 8.205 -5.045 10.327 1.00 96.81 119 ARG A O 1
ATOM 967 N N . GLU A 1 120 ? 6.993 -3.925 8.801 1.00 96.88 120 GLU A N 1
ATOM 968 C CA . GLU A 1 120 ? 5.865 -3.684 9.693 1.00 96.88 120 GLU A CA 1
ATOM 969 C C . GLU A 1 120 ? 5.197 -5.000 10.114 1.00 96.88 120 GLU A C 1
ATOM 971 O O . GLU A 1 120 ? 4.983 -5.216 11.304 1.00 96.88 120 GLU A O 1
ATOM 976 N N . GLU A 1 121 ? 4.963 -5.932 9.185 1.00 96.62 121 GLU A N 1
ATOM 977 C CA . GLU A 1 121 ? 4.391 -7.246 9.516 1.00 96.62 121 GLU A CA 1
ATOM 978 C C . GLU A 1 121 ? 5.283 -8.064 10.466 1.00 96.62 121 GLU A C 1
ATOM 980 O O . GLU A 1 121 ? 4.778 -8.701 11.392 1.00 96.62 121 GLU A O 1
ATOM 985 N N . GLN A 1 122 ? 6.613 -7.999 10.320 1.00 96.50 122 GLN A N 1
ATOM 986 C CA . GLN A 1 122 ? 7.545 -8.614 11.277 1.00 96.50 122 GLN A CA 1
ATOM 987 C C . GLN A 1 122 ? 7.419 -8.002 12.678 1.00 96.50 122 GLN A C 1
ATOM 989 O O . GLN A 1 122 ? 7.426 -8.722 13.677 1.00 96.50 122 GLN A O 1
ATOM 994 N N . LEU A 1 123 ? 7.289 -6.676 12.766 1.00 97.25 123 LEU A N 1
ATOM 995 C CA . LEU A 1 123 ? 7.143 -5.969 14.040 1.00 97.25 123 LEU A CA 1
ATOM 996 C C . LEU A 1 123 ? 5.773 -6.239 14.684 1.00 97.25 123 LEU A C 1
ATOM 998 O O . LEU A 1 123 ? 5.698 -6.391 15.906 1.00 97.25 123 LEU A O 1
ATOM 1002 N N . ARG A 1 124 ? 4.704 -6.381 13.890 1.00 96.94 124 ARG A N 1
ATOM 1003 C CA . ARG A 1 124 ? 3.395 -6.861 14.369 1.00 96.94 124 ARG A CA 1
ATOM 1004 C C . ARG A 1 124 ? 3.493 -8.274 14.930 1.00 96.94 124 ARG A C 1
ATOM 1006 O O . ARG A 1 124 ? 3.018 -8.514 16.037 1.00 96.94 124 ARG A O 1
ATOM 1013 N N . ALA A 1 125 ? 4.149 -9.184 14.207 1.00 96.56 125 ALA A N 1
ATOM 1014 C CA . ALA A 1 125 ? 4.354 -10.563 14.648 1.00 96.56 125 ALA A CA 1
ATOM 1015 C C . ALA A 1 125 ? 5.124 -10.632 15.977 1.00 96.56 125 ALA A C 1
ATOM 1017 O O . ALA A 1 125 ? 4.796 -11.426 16.856 1.00 96.56 125 ALA A O 1
ATOM 1018 N N . ALA A 1 126 ? 6.105 -9.745 16.151 1.00 96.69 126 ALA A N 1
ATOM 1019 C CA . ALA A 1 126 ? 6.869 -9.585 17.384 1.00 96.69 126 ALA A CA 1
ATOM 1020 C C . ALA A 1 126 ? 6.115 -8.829 18.502 1.00 96.69 126 ALA A C 1
ATOM 1022 O O . ALA A 1 126 ? 6.705 -8.535 19.540 1.00 96.69 126 ALA A O 1
ATOM 1023 N N . CYS A 1 127 ? 4.829 -8.499 18.315 1.00 96.81 127 CYS A N 1
ATOM 1024 C CA . CYS A 1 127 ? 3.992 -7.738 19.256 1.00 96.81 127 CYS A CA 1
ATOM 1025 C C . CYS A 1 127 ? 4.512 -6.320 19.576 1.00 96.81 127 CYS A C 1
ATOM 1027 O O . CYS A 1 127 ? 4.135 -5.715 20.586 1.00 96.81 127 CYS A O 1
ATOM 1029 N N . LEU A 1 128 ? 5.356 -5.764 18.700 1.00 97.31 128 LEU A N 1
ATOM 1030 C CA . LEU A 1 128 ? 5.873 -4.396 18.806 1.00 97.31 128 LEU A CA 1
ATOM 1031 C C . LEU A 1 128 ? 4.884 -3.356 18.264 1.00 97.31 128 LEU A C 1
ATOM 1033 O O . LEU A 1 128 ? 4.986 -2.178 18.602 1.00 97.31 128 LEU A O 1
ATOM 1037 N N . VAL A 1 129 ? 3.891 -3.808 17.496 1.00 97.50 129 VAL A N 1
ATOM 1038 C CA . VAL A 1 129 ? 2.688 -3.046 17.145 1.00 97.50 129 VAL A CA 1
ATOM 1039 C C . VAL A 1 129 ? 1.540 -3.584 17.987 1.00 97.50 129 VAL A C 1
ATOM 1041 O O . VAL A 1 129 ? 1.000 -4.661 17.734 1.00 97.50 129 VAL A O 1
ATOM 1044 N N . SER A 1 130 ? 1.224 -2.878 19.064 1.00 97.06 130 SER A N 1
ATOM 1045 C CA . SER A 1 130 ? 0.222 -3.311 20.035 1.00 97.06 130 SER A CA 1
ATOM 1046 C C . SER A 1 130 ? -0.246 -2.137 20.880 1.00 97.06 130 SER A C 1
ATOM 1048 O O . SER A 1 130 ? 0.421 -1.104 20.970 1.00 97.06 130 SER A O 1
ATOM 1050 N N . ARG A 1 131 ? -1.356 -2.325 21.601 1.00 96.00 131 ARG A N 1
ATOM 1051 C CA . ARG A 1 131 ? -1.891 -1.301 22.508 1.00 96.00 131 ARG A CA 1
ATOM 1052 C C . ARG A 1 131 ? -0.904 -0.872 23.598 1.00 96.00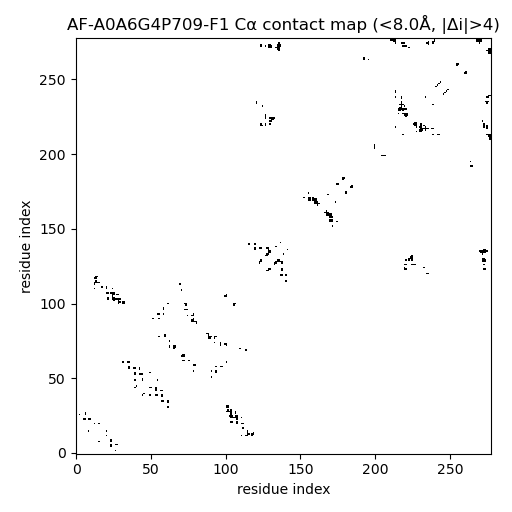 131 ARG A C 1
ATOM 1054 O O . ARG A 1 131 ? -1.013 0.245 24.094 1.00 96.00 131 ARG A O 1
ATOM 1061 N N . LYS A 1 132 ? 0.010 -1.760 24.008 1.00 96.12 132 LYS A N 1
ATOM 1062 C CA . LYS A 1 132 ? 0.958 -1.513 25.107 1.00 96.12 132 LYS A CA 1
ATOM 1063 C C . LYS A 1 132 ? 2.311 -0.984 24.641 1.00 96.12 132 LYS A C 1
ATOM 1065 O O . LYS A 1 132 ? 2.966 -0.308 25.425 1.00 96.12 132 LYS A O 1
ATOM 1070 N N . THR A 1 133 ? 2.709 -1.268 23.402 1.00 95.50 133 THR A N 1
ATOM 1071 C CA . THR A 1 133 ? 4.039 -0.906 22.887 1.00 95.50 133 THR A CA 1
ATOM 1072 C C . THR A 1 133 ? 3.977 0.295 21.947 1.00 95.50 133 THR A C 1
ATOM 1074 O O . THR A 1 133 ? 4.589 1.329 22.206 1.00 95.50 133 THR A O 1
ATOM 1077 N N . SER A 1 134 ? 3.235 0.170 20.849 1.00 96.94 134 SER A N 1
ATOM 1078 C CA . SER A 1 134 ? 3.081 1.210 19.831 1.00 96.94 134 SER A CA 1
ATOM 1079 C C . SER A 1 134 ? 1.787 0.934 19.070 1.00 96.94 134 SER A C 1
ATOM 1081 O O . SER A 1 134 ? 1.758 0.011 18.251 1.00 96.94 134 SER A O 1
ATOM 1083 N N . PRO A 1 135 ? 0.684 1.636 19.381 1.00 95.69 135 PRO A N 1
ATOM 1084 C CA . PRO A 1 135 ? -0.581 1.373 18.720 1.00 95.69 135 PRO A CA 1
ATOM 1085 C C . PRO A 1 135 ? -0.536 1.820 17.256 1.00 95.69 135 PRO A C 1
ATOM 1087 O O . PRO A 1 135 ? 0.093 2.828 16.929 1.00 95.69 135 PRO A O 1
ATOM 1090 N N . TYR A 1 136 ? -1.266 1.094 16.404 1.00 95.44 136 TYR A N 1
ATOM 1091 C CA . TYR A 1 136 ? -1.500 1.370 14.975 1.00 95.44 136 TYR A CA 1
ATOM 1092 C C . TYR A 1 136 ? -0.311 1.140 14.041 1.00 95.44 136 TYR A C 1
ATOM 1094 O O . TYR A 1 136 ? -0.497 0.615 12.946 1.00 95.44 136 TYR A O 1
ATOM 1102 N N . LEU A 1 137 ? 0.882 1.555 14.458 1.00 95.94 137 LEU A N 1
ATOM 1103 C CA . LEU A 1 137 ? 2.101 1.509 13.663 1.00 95.94 137 LEU A CA 1
ATOM 1104 C C . LEU A 1 137 ? 3.315 1.359 14.584 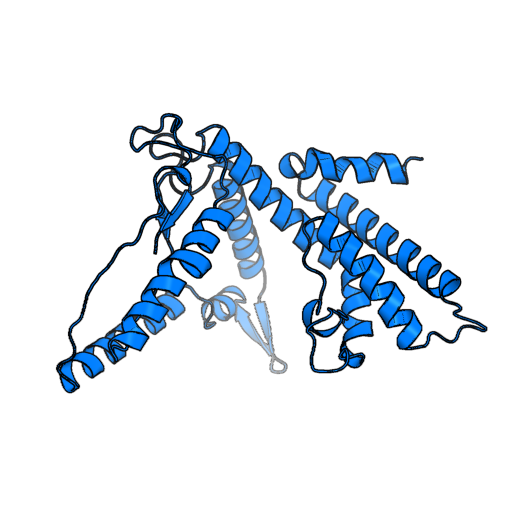1.00 95.94 137 LEU A C 1
ATOM 1106 O O . LEU A 1 137 ? 3.327 1.888 15.700 1.00 95.94 137 LEU A O 1
ATOM 1110 N N . SER A 1 138 ? 4.356 0.678 14.117 1.00 97.12 138 SER A N 1
ATOM 1111 C CA . SER A 1 138 ? 5.624 0.561 14.832 1.00 97.12 138 SER A CA 1
ATOM 1112 C C . SER A 1 138 ? 6.322 1.912 15.053 1.00 97.12 138 SER A C 1
ATOM 1114 O O . SER A 1 138 ? 6.170 2.867 14.283 1.00 97.12 138 SER A O 1
ATOM 1116 N N . GLN A 1 139 ? 7.150 1.986 16.102 1.00 96.44 139 GLN A N 1
ATOM 1117 C CA . GLN A 1 139 ? 7.994 3.160 16.364 1.00 96.44 139 GLN A CA 1
ATOM 1118 C C . GLN A 1 139 ? 9.008 3.408 15.237 1.00 96.44 139 GLN A C 1
ATOM 1120 O O . GLN A 1 139 ? 9.287 4.567 14.919 1.00 96.44 139 GLN A O 1
ATOM 1125 N N . ASP A 1 140 ? 9.515 2.339 14.610 1.00 94.06 140 ASP A N 1
ATOM 1126 C CA . ASP A 1 140 ? 10.420 2.401 13.456 1.00 94.06 140 ASP A CA 1
ATOM 1127 C C . ASP A 1 140 ? 9.751 3.185 12.314 1.00 94.06 140 ASP A C 1
ATOM 1129 O O . ASP A 1 140 ? 10.255 4.222 11.873 1.00 94.06 140 ASP A O 1
ATOM 1133 N N . ALA A 1 141 ? 8.564 2.745 11.885 1.00 95.31 141 ALA A N 1
ATOM 1134 C CA . ALA A 1 141 ? 7.841 3.375 10.787 1.00 95.31 141 ALA A CA 1
ATOM 1135 C C . ALA A 1 141 ? 7.355 4.794 11.138 1.00 95.31 141 ALA A C 1
ATOM 1137 O O . ALA A 1 141 ? 7.415 5.694 10.294 1.00 95.31 141 ALA A O 1
ATOM 1138 N N . LEU A 1 142 ? 6.939 5.043 12.386 1.00 95.69 142 LEU A N 1
ATOM 1139 C CA . LEU A 1 142 ? 6.566 6.386 12.840 1.00 95.69 142 LEU A CA 1
ATOM 1140 C C . LEU A 1 142 ? 7.753 7.360 12.790 1.00 95.69 142 LEU A C 1
ATOM 1142 O O . LEU A 1 142 ? 7.598 8.512 12.370 1.00 95.69 142 LEU A O 1
ATOM 1146 N N . SER A 1 143 ? 8.935 6.903 13.197 1.00 94.88 143 SER A N 1
ATOM 1147 C CA . SER A 1 143 ? 10.164 7.699 13.165 1.00 94.88 143 SER A CA 1
ATOM 1148 C C . SER A 1 143 ? 10.590 8.000 11.729 1.00 94.88 143 SER A C 1
ATOM 1150 O O . SER A 1 143 ? 10.870 9.155 11.401 1.00 94.88 143 SER A O 1
ATOM 1152 N N . GLU A 1 144 ? 10.550 7.002 10.839 1.00 92.38 144 GLU A N 1
ATOM 1153 C CA . GLU A 1 144 ? 10.813 7.189 9.407 1.00 92.38 144 GLU A CA 1
ATOM 1154 C C . GLU A 1 144 ? 9.833 8.189 8.767 1.00 92.38 144 GLU A C 1
ATOM 1156 O O . GLU A 1 144 ? 10.250 9.071 8.008 1.00 92.38 144 GLU A O 1
ATOM 1161 N N . PHE A 1 145 ? 8.542 8.102 9.104 1.00 93.56 145 PHE A N 1
ATOM 1162 C CA . PHE A 1 145 ? 7.513 9.023 8.620 1.00 93.56 145 PHE A CA 1
ATOM 1163 C C . PHE A 1 145 ? 7.760 10.462 9.087 1.00 93.56 145 PHE A C 1
ATOM 1165 O O . PHE A 1 145 ? 7.713 11.394 8.279 1.00 93.56 145 PHE A O 1
ATOM 1172 N N . ARG A 1 146 ? 8.065 10.661 10.375 1.00 95.62 146 ARG A N 1
ATOM 1173 C CA . ARG A 1 146 ? 8.372 11.987 10.935 1.00 95.62 146 ARG A CA 1
ATOM 1174 C C . ARG A 1 146 ? 9.611 12.598 10.285 1.00 95.62 146 ARG A C 1
ATOM 1176 O O . ARG A 1 146 ? 9.539 13.736 9.827 1.00 95.62 146 ARG A O 1
ATOM 1183 N N . ALA A 1 147 ? 10.688 11.826 10.150 1.00 94.69 147 ALA A N 1
ATOM 1184 C CA . ALA A 1 147 ? 11.911 12.278 9.490 1.00 94.69 147 ALA A CA 1
ATOM 1185 C C . ALA A 1 147 ? 11.673 12.647 8.014 1.00 94.69 147 ALA A C 1
ATOM 1187 O O . ALA A 1 147 ? 12.234 13.618 7.509 1.00 94.69 147 ALA A O 1
ATOM 1188 N N . GLN A 1 148 ? 10.818 11.902 7.303 1.00 92.69 148 GLN A N 1
ATOM 1189 C CA . GLN A 1 148 ? 10.450 12.236 5.925 1.00 92.69 148 GLN A CA 1
ATOM 1190 C C . GLN A 1 148 ? 9.656 13.548 5.845 1.00 92.69 148 GLN A C 1
ATOM 1192 O O . GLN A 1 148 ? 9.899 14.359 4.947 1.00 92.69 148 GLN A O 1
ATOM 1197 N N . ARG A 1 149 ? 8.720 13.776 6.775 1.00 93.50 149 ARG A N 1
ATOM 1198 C CA . ARG A 1 149 ? 7.949 15.027 6.843 1.00 93.50 149 ARG A CA 1
ATOM 1199 C C . ARG A 1 149 ? 8.823 16.227 7.167 1.00 93.50 149 ARG A C 1
ATOM 1201 O O . ARG A 1 149 ? 8.638 17.270 6.554 1.00 93.50 149 ARG A O 1
ATOM 1208 N N . GLU A 1 150 ? 9.765 16.069 8.087 1.00 95.69 150 GLU A N 1
ATOM 1209 C CA . GLU A 1 150 ? 10.736 17.106 8.426 1.00 95.69 150 GLU A CA 1
ATOM 1210 C C . GLU A 1 150 ? 11.585 17.494 7.215 1.00 95.69 150 GLU A C 1
ATOM 1212 O O . GLU A 1 150 ? 11.557 18.650 6.812 1.00 95.69 150 GLU A O 1
ATOM 1217 N N . LYS A 1 151 ? 12.205 16.522 6.534 1.00 95.12 151 LYS A N 1
ATOM 1218 C CA . LYS A 1 151 ? 12.973 16.787 5.304 1.00 95.12 151 LYS A CA 1
ATOM 1219 C C . LYS A 1 151 ? 12.149 17.486 4.225 1.00 95.12 151 LYS A C 1
ATOM 1221 O O . LYS A 1 151 ? 12.655 18.359 3.532 1.00 95.12 151 LYS A O 1
ATOM 1226 N N . THR A 1 152 ? 10.883 17.094 4.078 1.00 93.94 152 THR A N 1
ATOM 1227 C CA . THR A 1 152 ? 9.969 17.726 3.116 1.00 93.94 152 THR A CA 1
ATOM 1228 C C . THR A 1 152 ? 9.687 19.173 3.510 1.00 93.94 152 THR A C 1
ATOM 1230 O O . THR A 1 152 ? 9.768 20.055 2.666 1.00 93.94 152 THR A O 1
ATOM 1233 N N . ARG A 1 153 ? 9.399 19.436 4.788 1.00 93.75 153 ARG A N 1
ATOM 1234 C CA . ARG A 1 153 ? 9.189 20.792 5.309 1.00 93.75 153 ARG A CA 1
ATOM 1235 C C . ARG A 1 153 ? 10.429 21.662 5.101 1.00 93.75 153 ARG A C 1
ATOM 1237 O O . ARG A 1 153 ? 10.300 22.780 4.623 1.00 93.75 153 ARG A O 1
ATOM 1244 N N . ASP A 1 154 ? 11.607 21.155 5.443 1.00 96.25 154 ASP A N 1
ATOM 1245 C CA . ASP A 1 154 ? 12.858 21.912 5.344 1.00 96.25 154 ASP A CA 1
ATOM 1246 C C . ASP A 1 154 ? 13.199 22.232 3.883 1.00 96.25 154 ASP A C 1
ATOM 1248 O O . ASP A 1 154 ? 13.610 23.351 3.575 1.00 96.25 154 ASP A O 1
ATOM 1252 N N . PHE A 1 155 ? 12.936 21.285 2.973 1.00 95.75 155 PHE A N 1
ATOM 1253 C CA . PHE A 1 155 ? 12.966 21.535 1.535 1.00 95.75 155 PHE A CA 1
ATOM 1254 C C . PHE A 1 155 ? 11.988 22.651 1.161 1.00 95.75 155 PHE A C 1
ATOM 1256 O O . PHE A 1 155 ? 12.424 23.661 0.644 1.00 95.75 155 PHE A O 1
ATOM 1263 N N . LEU A 1 156 ? 10.697 22.551 1.481 1.00 95.38 156 LEU A N 1
ATOM 1264 C CA . LEU A 1 156 ? 9.710 23.575 1.098 1.00 95.38 156 LEU A CA 1
ATOM 1265 C C . LEU A 1 156 ? 10.057 24.984 1.607 1.00 95.38 156 LEU A C 1
ATOM 1267 O O . LEU A 1 156 ? 9.807 25.958 0.907 1.00 95.38 156 LEU A O 1
ATOM 1271 N N . LYS A 1 157 ? 10.658 25.090 2.795 1.00 94.81 157 LYS A N 1
ATOM 1272 C CA . LYS A 1 157 ? 11.072 26.367 3.399 1.00 94.81 157 LYS A CA 1
ATOM 1273 C C . LYS A 1 157 ? 12.297 27.003 2.757 1.00 94.81 157 LYS A C 1
ATOM 1275 O O . LYS A 1 157 ? 12.528 28.192 2.936 1.00 94.81 157 LYS A O 1
ATOM 1280 N N . SER A 1 158 ? 13.103 26.213 2.058 1.00 95.69 158 SER A N 1
ATOM 1281 C CA . SER A 1 158 ? 14.369 26.669 1.483 1.00 95.69 158 SER A CA 1
ATOM 1282 C C . SER A 1 158 ? 14.216 27.211 0.058 1.00 95.69 158 SER A C 1
ATOM 1284 O O . SER A 1 158 ? 15.212 27.613 -0.538 1.00 95.69 158 SER A O 1
ATOM 1286 N N . PHE A 1 159 ? 13.002 27.205 -0.507 1.00 95.25 159 PHE A N 1
ATOM 1287 C CA . PHE A 1 159 ? 12.757 27.583 -1.897 1.00 95.25 159 PHE A CA 1
ATOM 1288 C C . PHE A 1 159 ? 11.611 28.590 -2.027 1.00 95.25 159 PHE A C 1
ATOM 1290 O O . PHE A 1 159 ? 10.587 28.505 -1.349 1.00 95.25 159 PHE A O 1
ATOM 1297 N N . MET A 1 160 ? 11.790 29.498 -2.983 1.00 95.88 160 MET A N 1
ATOM 1298 C CA . MET A 1 160 ? 10.781 30.427 -3.483 1.00 95.88 160 MET A CA 1
ATOM 1299 C C . MET A 1 160 ? 10.404 30.019 -4.906 1.00 95.88 160 MET A C 1
ATOM 1301 O O . MET A 1 160 ? 11.234 29.482 -5.642 1.00 95.88 160 MET A O 1
ATOM 1305 N N . LEU A 1 161 ? 9.163 30.285 -5.297 1.00 94.25 161 LEU A N 1
ATOM 1306 C CA . LEU A 1 161 ? 8.736 30.256 -6.690 1.00 94.25 161 LEU A CA 1
ATOM 1307 C C . LEU A 1 161 ? 8.764 31.676 -7.240 1.00 94.25 161 LEU A C 1
ATOM 1309 O O . LEU A 1 161 ? 8.317 32.592 -6.556 1.00 94.25 161 LEU A O 1
ATOM 1313 N N . GLU A 1 162 ? 9.251 31.833 -8.465 1.00 96.12 162 GLU A N 1
ATOM 1314 C CA . GLU A 1 162 ? 9.284 33.097 -9.199 1.00 96.12 162 GLU A CA 1
ATOM 1315 C C . GLU A 1 162 ? 8.580 32.909 -10.547 1.00 96.12 162 GLU A C 1
ATOM 1317 O O . GLU A 1 162 ? 8.771 31.879 -11.202 1.00 96.12 162 GLU A O 1
ATOM 1322 N N . ASN A 1 163 ? 7.725 33.857 -10.937 1.00 95.19 163 ASN A N 1
ATOM 1323 C CA . ASN A 1 163 ? 7.090 33.863 -12.257 1.00 95.19 163 ASN A CA 1
ATOM 1324 C C . ASN A 1 163 ? 7.874 34.735 -13.261 1.00 95.19 163 ASN A C 1
ATOM 1326 O O . ASN A 1 163 ? 8.841 35.398 -12.902 1.00 95.19 163 ASN A O 1
ATOM 1330 N N . GLU A 1 164 ? 7.435 34.763 -14.522 1.00 95.62 164 GLU A N 1
ATOM 1331 C CA . GLU A 1 164 ? 8.094 35.536 -15.593 1.00 95.62 164 GLU A CA 1
ATOM 1332 C C . GLU A 1 164 ? 8.116 37.059 -15.340 1.00 95.62 164 GLU A C 1
ATOM 1334 O O . GLU A 1 164 ? 8.975 37.753 -15.880 1.00 95.62 164 GLU A O 1
ATOM 1339 N N . ASP A 1 165 ? 7.223 37.571 -14.484 1.00 95.75 165 ASP A N 1
ATOM 1340 C CA . ASP A 1 165 ? 7.123 38.991 -14.117 1.00 95.75 165 ASP A CA 1
ATOM 1341 C C . ASP A 1 165 ? 7.976 39.370 -12.884 1.00 95.75 165 ASP A C 1
ATOM 1343 O O . ASP A 1 165 ? 7.944 40.518 -12.436 1.00 95.75 165 ASP A O 1
ATOM 1347 N N . GLY A 1 166 ? 8.711 38.418 -12.294 1.00 94.44 166 GLY A N 1
ATOM 1348 C CA . GLY A 1 166 ? 9.528 38.628 -11.091 1.00 94.44 166 GLY A CA 1
ATOM 1349 C C . GLY A 1 166 ? 8.748 38.628 -9.767 1.00 94.44 166 GLY A C 1
ATOM 1350 O O . GLY A 1 166 ? 9.293 38.992 -8.722 1.00 94.44 166 GLY A O 1
ATOM 1351 N N . PHE A 1 167 ? 7.472 38.225 -9.767 1.00 95.88 167 PHE A N 1
ATOM 1352 C CA . PHE A 1 167 ? 6.717 37.990 -8.534 1.00 95.88 167 PHE A CA 1
ATOM 1353 C C . PHE A 1 167 ? 7.216 36.715 -7.852 1.00 95.88 167 PHE A C 1
ATOM 1355 O O . PHE A 1 167 ? 7.292 35.660 -8.484 1.00 95.88 167 PHE A O 1
ATOM 1362 N N . THR A 1 168 ? 7.486 36.803 -6.546 1.00 96.31 168 THR A N 1
ATOM 1363 C CA . THR A 1 168 ? 7.964 35.676 -5.739 1.00 96.31 168 THR A CA 1
ATOM 1364 C C . THR A 1 168 ? 6.973 35.269 -4.653 1.00 96.31 168 THR A C 1
ATOM 1366 O O . THR A 1 168 ? 6.298 36.104 -4.051 1.00 96.31 168 THR A O 1
ATOM 1369 N N . ILE A 1 169 ? 6.889 33.965 -4.385 1.00 96.06 169 ILE A N 1
ATOM 1370 C CA . ILE A 1 169 ? 6.071 33.387 -3.310 1.00 96.06 169 ILE A CA 1
ATOM 1371 C C . ILE A 1 169 ? 6.780 32.196 -2.663 1.00 96.06 169 ILE A C 1
ATOM 1373 O O . ILE A 1 169 ? 7.447 31.419 -3.349 1.00 96.06 169 ILE A O 1
ATOM 1377 N N . ASP A 1 170 ? 6.621 32.029 -1.346 1.00 96.25 170 ASP A N 1
ATOM 1378 C CA . ASP A 1 170 ? 7.175 30.877 -0.628 1.00 96.25 170 ASP A CA 1
ATOM 1379 C C . ASP A 1 170 ? 6.621 29.567 -1.203 1.00 96.25 170 ASP A C 1
ATOM 1381 O O . ASP A 1 170 ? 5.399 29.382 -1.310 1.00 96.25 170 ASP A O 1
ATOM 1385 N N . LEU A 1 171 ? 7.503 28.609 -1.506 1.00 95.25 171 LEU A N 1
ATOM 1386 C CA . LEU A 1 171 ? 7.078 27.293 -1.984 1.00 95.25 171 LEU A CA 1
ATOM 1387 C C . LEU A 1 171 ? 6.213 26.570 -0.935 1.00 95.25 171 LEU A C 1
ATOM 1389 O O . LEU A 1 171 ? 5.260 25.876 -1.294 1.00 95.25 171 LEU A O 1
ATOM 1393 N N . GLU A 1 172 ? 6.501 26.761 0.358 1.00 95.25 172 GLU A N 1
ATOM 1394 C CA . GLU A 1 172 ? 5.693 26.231 1.465 1.00 95.25 172 GLU A CA 1
ATOM 1395 C C . GLU A 1 172 ? 4.234 26.714 1.396 1.00 95.25 172 GLU A C 1
ATOM 1397 O O . GLU A 1 172 ? 3.308 25.905 1.522 1.00 95.25 172 GLU A O 1
ATOM 1402 N N . THR A 1 173 ? 4.023 28.005 1.128 1.00 94.19 173 THR A N 1
ATOM 1403 C CA . THR A 1 173 ? 2.688 28.609 1.014 1.00 94.19 173 THR A CA 1
ATOM 1404 C C . THR A 1 173 ? 1.901 27.985 -0.134 1.00 94.19 173 THR A C 1
ATOM 1406 O O . THR A 1 173 ? 0.767 27.542 0.060 1.00 94.19 173 THR A O 1
ATOM 1409 N N . VAL A 1 174 ? 2.512 27.870 -1.317 1.00 93.88 174 VAL A N 1
ATOM 1410 C CA . VAL A 1 174 ? 1.860 27.261 -2.489 1.00 93.88 174 VAL A CA 1
ATOM 1411 C C . VAL A 1 174 ? 1.561 25.780 -2.253 1.00 93.88 174 VAL A C 1
ATOM 1413 O O . VAL A 1 174 ? 0.465 25.308 -2.560 1.00 93.88 174 VAL A O 1
ATOM 1416 N N . TYR A 1 175 ? 2.496 25.045 -1.650 1.00 92.62 175 TYR A N 1
ATOM 1417 C CA . TYR A 1 175 ? 2.322 23.626 -1.351 1.00 92.62 175 TYR A CA 1
ATOM 1418 C C . TYR A 1 175 ? 1.125 23.369 -0.424 1.00 92.62 175 TYR A C 1
ATOM 1420 O O . TYR A 1 175 ? 0.315 22.474 -0.684 1.00 92.62 175 TYR A O 1
ATOM 1428 N N . TYR A 1 176 ? 0.976 24.160 0.644 1.00 93.00 176 TYR A N 1
ATOM 1429 C CA . TYR A 1 176 ? -0.136 24.008 1.585 1.00 93.00 176 TYR A CA 1
ATOM 1430 C C . TYR A 1 176 ? -1.445 24.660 1.121 1.00 93.00 176 TYR A C 1
ATOM 1432 O O . TYR A 1 176 ? -2.498 24.314 1.657 1.00 93.00 176 TYR A O 1
ATOM 1440 N N . ALA A 1 177 ? -1.431 25.526 0.106 1.00 93.44 177 ALA A N 1
ATOM 1441 C CA . ALA A 1 177 ? -2.655 26.021 -0.526 1.00 93.44 177 ALA A CA 1
ATOM 1442 C C . ALA A 1 177 ? -3.378 24.935 -1.351 1.00 93.44 177 ALA A C 1
ATOM 1444 O O . ALA A 1 177 ? -4.585 25.020 -1.570 1.00 93.44 177 ALA A O 1
ATOM 1445 N N . GLY A 1 178 ? -2.661 23.894 -1.786 1.00 90.56 178 GLY A N 1
ATOM 1446 C CA . GLY A 1 178 ? -3.213 22.838 -2.632 1.00 90.56 178 GLY A CA 1
ATOM 1447 C C . GLY A 1 178 ? -4.314 21.991 -1.975 1.00 90.56 178 GLY A C 1
ATOM 1448 O O . GLY A 1 178 ? -4.404 21.848 -0.753 1.00 90.56 178 GLY A O 1
ATOM 1449 N N . VAL A 1 179 ? -5.115 21.331 -2.817 1.00 89.88 179 VAL A N 1
ATOM 1450 C CA . VAL A 1 179 ? -6.192 20.397 -2.414 1.00 89.88 179 VAL A CA 1
ATOM 1451 C C . VAL A 1 179 ? -5.681 19.165 -1.657 1.00 89.88 179 VAL A C 1
ATOM 1453 O O . VAL A 1 179 ? -6.421 18.502 -0.940 1.00 89.88 179 VAL A O 1
ATOM 1456 N N . SER A 1 180 ? -4.385 18.864 -1.757 1.00 88.12 180 SER A N 1
ATOM 1457 C CA . SER A 1 180 ? -3.746 17.769 -1.018 1.00 88.12 180 SER A CA 1
ATOM 1458 C C . SER A 1 180 ? -3.515 18.084 0.467 1.00 88.12 180 SER A C 1
ATOM 1460 O O . SER A 1 180 ? -3.179 17.172 1.233 1.00 88.12 180 SER A O 1
ATOM 1462 N N . ASN A 1 181 ? -3.691 19.341 0.902 1.00 93.69 181 ASN A N 1
ATOM 1463 C CA . ASN A 1 181 ? -3.544 19.727 2.303 1.00 93.69 181 ASN A CA 1
ATOM 1464 C C . ASN A 1 181 ? -4.560 18.957 3.176 1.00 93.69 181 ASN A C 1
ATOM 1466 O O . ASN A 1 181 ? -5.764 19.024 2.922 1.00 93.69 181 ASN A O 1
ATOM 1470 N N . PRO A 1 182 ? -4.121 18.230 4.226 1.00 91.56 182 PRO A N 1
ATOM 1471 C CA . PRO A 1 182 ? -5.020 17.513 5.131 1.00 91.56 182 PRO A CA 1
ATOM 1472 C C . PRO A 1 182 ? -6.148 18.365 5.727 1.00 91.56 182 PRO A C 1
ATOM 1474 O O . PRO A 1 182 ? -7.231 17.837 5.962 1.00 91.56 182 PRO A O 1
ATOM 1477 N N . VAL A 1 183 ? -5.918 19.663 5.953 1.00 94.75 183 VAL A N 1
ATOM 1478 C CA . VAL A 1 183 ? -6.944 20.588 6.453 1.00 94.75 183 VAL A CA 1
ATOM 1479 C C . VAL A 1 183 ? -8.044 20.788 5.410 1.00 94.75 183 VAL A C 1
ATOM 1481 O O . VAL A 1 183 ? -9.219 20.632 5.739 1.00 94.75 183 VAL A O 1
ATOM 1484 N N . HIS A 1 184 ? -7.672 21.049 4.152 1.00 95.06 184 HIS A N 1
ATOM 1485 C CA . HIS A 1 184 ? -8.622 21.209 3.047 1.00 95.06 184 HIS A CA 1
ATOM 1486 C C . HIS A 1 184 ? -9.392 19.912 2.789 1.00 95.06 184 HIS A C 1
ATOM 1488 O O . HIS A 1 184 ? -10.619 19.922 2.797 1.00 95.06 184 HIS A O 1
ATOM 1494 N N . ARG A 1 185 ? -8.700 18.767 2.715 1.00 94.25 185 ARG A N 1
ATOM 1495 C CA . ARG A 1 185 ? -9.350 17.455 2.540 1.00 94.25 185 ARG A CA 1
ATOM 1496 C C . ARG A 1 185 ? -10.334 17.127 3.659 1.00 94.25 185 ARG A C 1
ATOM 1498 O O . ARG A 1 185 ? -11.396 16.567 3.402 1.00 94.25 185 ARG A O 1
ATOM 1505 N N . LYS A 1 186 ? -10.008 17.479 4.910 1.00 93.88 186 LYS A N 1
ATOM 1506 C CA . LYS A 1 186 ? -10.941 17.320 6.032 1.00 93.88 186 LYS A CA 1
ATOM 1507 C C . LYS A 1 186 ? -12.164 18.217 5.848 1.00 93.88 186 LYS A C 1
ATOM 1509 O O . LYS A 1 186 ? -13.275 17.738 6.041 1.00 93.88 186 LYS A O 1
ATOM 1514 N N . ALA A 1 187 ? -11.979 19.483 5.479 1.00 94.94 187 ALA A N 1
ATOM 1515 C CA . ALA A 1 187 ? -13.089 20.402 5.237 1.00 94.94 187 ALA A CA 1
ATOM 1516 C C . ALA A 1 187 ? -14.010 19.902 4.108 1.00 94.94 187 ALA A C 1
ATOM 1518 O O . ALA A 1 187 ? -15.223 19.846 4.298 1.00 94.94 187 ALA A O 1
ATOM 1519 N N . GLU A 1 188 ? -13.443 19.445 2.989 1.00 94.62 188 GLU A N 1
ATOM 1520 C CA . GLU A 1 188 ? -14.181 18.843 1.869 1.00 94.62 188 GLU A CA 1
ATOM 1521 C C . GLU A 1 188 ? -14.952 17.585 2.289 1.00 94.62 188 GLU A C 1
ATOM 1523 O O . GLU A 1 188 ? -16.133 17.429 1.963 1.00 94.62 188 GLU A O 1
ATOM 1528 N N . MET A 1 189 ? -14.315 16.702 3.066 1.00 93.00 189 MET A N 1
ATOM 1529 C CA . MET A 1 189 ? -14.966 15.514 3.614 1.00 93.00 189 MET A CA 1
ATOM 1530 C C . MET A 1 189 ? -16.149 15.901 4.509 1.00 93.00 189 MET A C 1
ATOM 1532 O O . MET A 1 189 ? -17.233 15.353 4.331 1.00 93.00 189 MET A O 1
ATOM 1536 N N . MET A 1 190 ? -15.972 16.862 5.425 1.00 95.50 190 MET A N 1
ATOM 1537 C CA . MET A 1 190 ? -17.038 17.340 6.317 1.00 95.50 190 MET A CA 1
ATOM 1538 C C . MET A 1 190 ? -18.201 17.975 5.544 1.00 95.50 190 MET A C 1
ATOM 1540 O O . MET A 1 190 ? -19.358 17.685 5.845 1.00 95.50 190 MET A O 1
ATOM 1544 N N . ALA A 1 191 ? -17.911 18.782 4.519 1.00 96.50 191 ALA A N 1
ATOM 1545 C CA . ALA A 1 191 ? -18.930 19.353 3.640 1.00 96.50 191 ALA A CA 1
ATOM 1546 C C . ALA A 1 191 ? -19.712 18.257 2.895 1.00 96.50 191 ALA A C 1
ATOM 1548 O O . ALA A 1 191 ? -20.940 18.303 2.824 1.00 96.50 191 ALA A O 1
ATOM 1549 N N . THR A 1 192 ? -19.013 17.223 2.418 1.00 95.25 192 THR A N 1
ATOM 1550 C CA . THR A 1 192 ? -19.634 16.048 1.792 1.00 95.25 192 THR A CA 1
ATOM 1551 C C . THR A 1 192 ? -20.523 15.296 2.783 1.00 95.25 192 THR A C 1
ATOM 1553 O O . THR A 1 192 ? -21.661 14.977 2.441 1.00 95.25 192 THR A O 1
ATOM 1556 N N . MET A 1 193 ? -20.059 15.064 4.023 1.00 94.56 193 MET A N 1
ATOM 1557 C CA . MET A 1 193 ? -20.874 14.422 5.069 1.00 94.56 193 MET A CA 1
ATOM 1558 C C . MET A 1 193 ? -22.179 15.193 5.284 1.00 94.56 193 MET A C 1
ATOM 1560 O O . MET A 1 193 ? -23.251 14.591 5.287 1.00 94.56 193 MET A O 1
ATOM 1564 N N . LYS A 1 194 ? -22.093 16.527 5.394 1.00 96.12 194 LYS A N 1
ATOM 1565 C CA . LYS A 1 194 ? -23.265 17.378 5.612 1.00 96.12 194 LYS A CA 1
ATOM 1566 C C . LYS A 1 194 ? -24.235 17.343 4.431 1.00 96.12 194 LYS A C 1
ATOM 1568 O O . LYS A 1 194 ? -25.443 17.304 4.637 1.00 96.12 194 LYS A O 1
ATOM 1573 N N . GLY A 1 195 ? -23.734 17.308 3.197 1.00 96.62 195 GLY A N 1
ATOM 1574 C CA . GLY A 1 195 ? -24.582 17.141 2.013 1.00 96.62 195 GLY A CA 1
ATOM 1575 C C . GLY A 1 195 ? -25.361 15.819 2.022 1.00 96.62 195 GLY A C 1
ATOM 1576 O O . GLY A 1 195 ? -26.550 15.799 1.709 1.00 96.62 195 GLY A O 1
ATOM 1577 N N . LEU A 1 196 ? -24.714 14.721 2.427 1.00 95.56 196 LEU A N 1
ATOM 1578 C CA . LEU A 1 196 ? -25.361 13.409 2.545 1.00 95.56 196 LEU A CA 1
ATOM 1579 C C . LEU A 1 196 ? -26.391 13.362 3.682 1.00 95.56 196 LEU A C 1
ATOM 1581 O O . LEU A 1 196 ? -27.437 12.737 3.517 1.00 95.56 196 LEU A O 1
ATOM 1585 N N . GLU A 1 197 ? -26.109 14.032 4.801 1.00 95.44 197 GLU A N 1
ATOM 1586 C CA . GLU A 1 197 ? -27.038 14.198 5.925 1.00 95.44 197 GLU A CA 1
ATOM 1587 C C . GLU A 1 197 ? -28.311 14.930 5.482 1.00 95.44 197 GLU A C 1
ATOM 1589 O O . GLU A 1 197 ? -29.403 14.389 5.628 1.00 95.44 197 GLU A O 1
ATOM 1594 N N . LEU A 1 198 ? -28.176 16.098 4.840 1.00 97.00 198 LEU A N 1
ATOM 1595 C CA . LEU A 1 198 ? -29.318 16.872 4.333 1.00 97.00 198 LEU A CA 1
ATOM 1596 C C . LEU A 1 198 ? -30.144 16.080 3.306 1.00 97.00 198 LEU A C 1
ATOM 1598 O O . LEU A 1 198 ? -31.372 16.158 3.292 1.00 97.00 198 LEU A O 1
ATOM 1602 N N . LEU A 1 199 ? -29.482 15.292 2.452 1.00 95.81 199 LEU A N 1
ATOM 1603 C CA . LEU A 1 199 ? -30.164 14.415 1.501 1.00 95.81 199 LEU A CA 1
ATOM 1604 C C . LEU A 1 199 ? -30.959 13.311 2.211 1.00 95.81 199 LEU A C 1
ATOM 1606 O O . LEU A 1 199 ? -32.077 13.009 1.792 1.00 95.81 199 LEU A O 1
ATOM 1610 N N . ALA A 1 200 ? -30.387 12.718 3.263 1.00 95.56 200 ALA A N 1
ATOM 1611 C CA . ALA A 1 200 ? -31.057 11.691 4.054 1.00 95.56 200 ALA A CA 1
ATOM 1612 C C . ALA A 1 200 ? -32.294 12.251 4.758 1.00 95.56 200 ALA A C 1
ATOM 1614 O O . ALA A 1 200 ? -33.365 11.653 4.674 1.00 95.56 200 ALA A O 1
ATOM 1615 N N . GLU A 1 201 ? -32.174 13.430 5.371 1.00 96.38 201 GLU A N 1
ATOM 1616 C CA . GLU A 1 201 ? -33.295 14.132 6.002 1.00 96.38 201 GLU A CA 1
ATOM 1617 C C . GLU A 1 201 ? -34.415 14.423 4.997 1.00 96.38 201 GLU A C 1
ATOM 1619 O O . GLU A 1 201 ? -35.572 14.089 5.252 1.00 96.38 201 GLU A O 1
ATOM 1624 N N . ALA A 1 202 ? -34.076 14.964 3.822 1.00 97.44 202 ALA A N 1
ATOM 1625 C CA . ALA A 1 202 ? -35.051 15.290 2.782 1.00 97.44 202 ALA A CA 1
ATOM 1626 C C . ALA A 1 202 ? -35.802 14.060 2.237 1.00 97.44 202 ALA A C 1
ATOM 1628 O O . ALA A 1 202 ? -36.946 14.177 1.800 1.00 97.44 202 ALA A O 1
ATOM 1629 N N . ARG A 1 203 ? -35.170 12.881 2.248 1.00 96.06 203 ARG A N 1
ATOM 1630 C CA . ARG A 1 203 ? -35.768 11.614 1.794 1.00 96.06 203 ARG A CA 1
ATOM 1631 C C . ARG A 1 203 ? -36.467 10.829 2.903 1.00 96.06 203 ARG A C 1
ATOM 1633 O O . ARG A 1 203 ? -37.193 9.885 2.600 1.00 96.06 203 ARG A O 1
ATOM 1640 N N . GLY A 1 204 ? -36.259 11.202 4.166 1.00 96.00 204 GLY A N 1
ATOM 1641 C CA . GLY A 1 204 ? -36.673 10.397 5.316 1.00 96.00 204 GLY A CA 1
ATOM 1642 C C . GLY A 1 204 ? -35.851 9.112 5.488 1.00 96.00 204 GLY A C 1
ATOM 1643 O O . GLY A 1 204 ? -36.327 8.159 6.112 1.00 96.00 204 GLY A O 1
ATOM 1644 N N . ASP A 1 205 ? -34.633 9.074 4.937 1.00 95.31 205 ASP A N 1
ATOM 1645 C CA . ASP A 1 205 ? -33.717 7.939 5.054 1.00 95.31 205 ASP A CA 1
ATOM 1646 C C . ASP A 1 205 ? -33.195 7.803 6.498 1.00 95.31 205 ASP A C 1
ATOM 1648 O O . ASP A 1 205 ? -33.183 8.746 7.293 1.00 95.31 205 ASP A O 1
ATOM 1652 N N . ARG A 1 206 ? -32.750 6.596 6.868 1.00 92.00 206 ARG A N 1
ATOM 1653 C CA . ARG A 1 206 ? -32.210 6.307 8.206 1.00 92.00 206 ARG A CA 1
ATOM 1654 C C . ARG A 1 206 ? -30.689 6.246 8.172 1.00 92.00 206 ARG A C 1
ATOM 1656 O O . ARG A 1 206 ? -30.115 5.467 7.415 1.00 92.00 206 ARG A O 1
ATOM 1663 N N . ALA A 1 207 ? -30.049 7.023 9.039 1.00 92.06 207 ALA A N 1
ATOM 1664 C CA . ALA A 1 207 ? -28.607 6.979 9.234 1.00 92.06 207 ALA A CA 1
ATOM 1665 C C . ALA A 1 207 ? -28.219 5.896 10.251 1.00 92.06 207 ALA A C 1
ATOM 1667 O O . ALA A 1 207 ? -28.872 5.730 11.283 1.00 92.06 207 ALA A O 1
ATOM 1668 N N . VAL A 1 208 ? -27.126 5.185 9.970 1.00 91.94 208 VAL A N 1
ATOM 1669 C CA . VAL A 1 208 ? -26.486 4.245 10.897 1.00 91.94 208 VAL A CA 1
ATOM 1670 C C . VAL A 1 208 ? -24.983 4.497 10.914 1.00 91.94 208 VAL A C 1
ATOM 1672 O O . VAL A 1 208 ? -24.386 4.768 9.875 1.00 91.94 208 VAL A O 1
ATOM 1675 N N . PHE A 1 209 ? -24.376 4.387 12.093 1.00 92.19 209 PHE A N 1
ATOM 1676 C CA . PHE A 1 209 ? -22.926 4.377 12.258 1.00 92.19 209 PHE A CA 1
ATOM 1677 C C . PHE A 1 209 ? -22.502 2.962 12.642 1.00 92.19 209 PHE A C 1
ATOM 1679 O O . PHE A 1 209 ? -22.995 2.414 13.629 1.00 92.19 209 PHE A O 1
ATOM 1686 N N . LEU A 1 210 ? -21.633 2.356 11.837 1.00 92.25 210 LEU A N 1
ATOM 1687 C CA . LEU A 1 210 ? -21.180 0.982 12.015 1.00 92.25 210 LEU A CA 1
ATOM 1688 C C . LEU A 1 210 ? -19.658 0.963 12.016 1.00 92.25 210 LEU A C 1
ATOM 1690 O O . LEU A 1 210 ? -19.047 1.558 11.137 1.00 92.25 210 LEU A O 1
ATOM 1694 N N . THR A 1 211 ? -19.078 0.231 12.963 1.00 91.94 211 THR A N 1
ATOM 1695 C CA . THR A 1 211 ? -17.655 -0.112 12.959 1.00 91.94 211 THR A CA 1
ATOM 1696 C C . THR A 1 211 ? -17.530 -1.621 12.809 1.00 91.94 211 THR A C 1
ATOM 1698 O O . THR A 1 211 ? -17.949 -2.386 13.680 1.00 91.94 211 THR A O 1
ATOM 1701 N N . VAL A 1 212 ? -16.986 -2.062 11.683 1.00 94.12 212 VAL A N 1
ATOM 1702 C CA . VAL A 1 212 ? -16.798 -3.464 11.323 1.00 94.12 212 VAL A CA 1
ATOM 1703 C C . VAL A 1 212 ? -15.334 -3.831 11.520 1.00 94.12 212 VAL A C 1
ATOM 1705 O O . VAL A 1 212 ? -14.447 -3.312 10.849 1.00 94.12 212 VAL A O 1
ATOM 1708 N N . THR A 1 213 ? -15.081 -4.780 12.417 1.00 93.06 213 THR A N 1
ATOM 1709 C CA . THR A 1 213 ? -13.736 -5.304 12.679 1.00 93.06 213 THR A CA 1
ATOM 1710 C C . THR A 1 213 ? -13.552 -6.707 12.112 1.00 93.06 213 THR A C 1
ATOM 1712 O O . THR A 1 213 ? -14.505 -7.481 11.968 1.00 93.06 213 THR A O 1
ATOM 1715 N N . CYS A 1 214 ? -12.306 -7.058 11.803 1.00 96.00 214 CYS A N 1
ATOM 1716 C CA . CYS A 1 214 ? -11.956 -8.406 11.383 1.00 96.00 214 CYS A CA 1
ATOM 1717 C C . CYS A 1 214 ? -12.120 -9.419 12.536 1.00 96.00 214 CYS A C 1
ATOM 1719 O O . CYS A 1 214 ? -11.884 -9.078 13.699 1.00 96.00 214 CYS A O 1
ATOM 1721 N N . PRO A 1 215 ? -12.459 -10.692 12.245 1.00 96.38 215 PRO A N 1
ATOM 1722 C CA . PRO A 1 215 ? -12.436 -11.765 13.235 1.00 96.38 215 PRO A CA 1
ATOM 1723 C C . PRO A 1 215 ? -11.072 -11.889 13.923 1.00 96.38 215 PRO A C 1
ATOM 1725 O O . PRO A 1 215 ? -10.041 -11.619 13.314 1.00 96.38 215 PRO A O 1
ATOM 1728 N N . SER A 1 216 ? -11.053 -12.413 15.153 1.00 96.75 216 SER A N 1
ATOM 1729 C CA . SER A 1 216 ? -9.835 -12.531 15.978 1.00 96.75 216 SER A CA 1
ATOM 1730 C C . SER A 1 216 ? -8.640 -13.188 15.268 1.00 96.75 216 SER A C 1
ATOM 1732 O O . SER A 1 216 ? -7.508 -12.828 15.559 1.00 96.75 216 SER A O 1
ATOM 1734 N N . LYS A 1 217 ? -8.856 -14.082 14.292 1.00 97.38 217 LYS A N 1
ATOM 1735 C CA . LYS A 1 217 ? -7.766 -14.705 13.522 1.00 97.38 217 LYS A CA 1
ATOM 1736 C C . LYS A 1 217 ? -6.895 -13.731 12.714 1.00 97.38 217 LYS A C 1
ATOM 1738 O O . LYS A 1 217 ? -5.799 -14.115 12.339 1.00 97.38 217 LYS A O 1
ATOM 1743 N N . TYR A 1 218 ? -7.356 -12.501 12.475 1.00 97.69 218 TYR A N 1
ATOM 1744 C CA . TYR A 1 218 ? -6.605 -11.451 11.772 1.00 97.69 218 TYR A CA 1
ATOM 1745 C C . TYR A 1 218 ? -5.811 -10.522 12.703 1.00 97.69 218 TYR A C 1
ATOM 1747 O O . TYR A 1 218 ? -4.975 -9.762 12.223 1.00 97.69 218 TYR A O 1
ATOM 1755 N N . HIS A 1 219 ? -6.058 -10.586 14.016 1.00 97.31 219 HIS A N 1
ATOM 1756 C CA . HIS A 1 219 ? -5.429 -9.705 15.003 1.00 97.31 219 HIS A CA 1
ATOM 1757 C C . HIS A 1 219 ? -4.193 -10.371 15.593 1.00 97.31 219 HIS A C 1
ATOM 1759 O O . HIS A 1 219 ? -4.323 -11.430 16.206 1.00 97.31 219 HIS A O 1
ATOM 1765 N N . ALA A 1 220 ? -3.024 -9.750 15.449 1.00 97.50 220 ALA A N 1
ATOM 1766 C CA . ALA A 1 220 ? -1.746 -10.259 15.944 1.00 97.50 220 ALA A CA 1
ATOM 1767 C C . ALA A 1 220 ? -1.655 -10.218 17.475 1.00 97.50 220 ALA A C 1
ATOM 1769 O O . ALA A 1 220 ? -1.042 -11.092 18.094 1.00 97.50 220 ALA A O 1
ATOM 1770 N N . THR A 1 221 ? -2.306 -9.232 18.104 1.00 97.69 221 THR A N 1
ATOM 1771 C CA . THR A 1 221 ? -2.253 -9.044 19.559 1.00 97.69 221 THR A CA 1
ATOM 1772 C C . THR A 1 221 ? -3.637 -8.895 20.179 1.00 97.69 221 THR A C 1
ATOM 1774 O O . THR A 1 221 ? -4.583 -8.391 19.577 1.00 97.69 221 THR A O 1
ATOM 1777 N N . THR A 1 222 ? -3.765 -9.344 21.423 1.00 96.38 222 THR A N 1
ATOM 1778 C CA . THR A 1 222 ? -4.948 -9.092 22.255 1.00 96.38 222 THR A CA 1
ATOM 1779 C C . THR A 1 222 ? -4.979 -7.633 22.724 1.00 96.38 222 THR A C 1
ATOM 1781 O O . THR A 1 222 ? -3.987 -6.913 22.621 1.00 96.38 222 THR A O 1
ATOM 1784 N N . GLU A 1 223 ? -6.095 -7.179 23.298 1.00 92.50 223 GLU A N 1
ATOM 1785 C CA . GLU A 1 223 ? -6.211 -5.817 23.853 1.00 92.50 223 GLU A CA 1
ATOM 1786 C C . GLU A 1 223 ? -5.168 -5.516 24.948 1.00 92.50 223 GLU A C 1
ATOM 1788 O O . GLU A 1 223 ? -4.718 -4.379 25.103 1.00 92.50 223 GLU A O 1
ATOM 1793 N N . ASN A 1 224 ? -4.713 -6.550 25.660 1.00 94.19 224 ASN A N 1
ATOM 1794 C CA . ASN A 1 224 ? -3.663 -6.436 26.669 1.00 94.19 224 ASN A CA 1
ATOM 1795 C C . ASN A 1 224 ? -2.246 -6.383 26.074 1.00 94.19 224 ASN A C 1
ATOM 1797 O O . ASN A 1 224 ? -1.288 -6.249 26.827 1.00 94.19 224 ASN A O 1
ATOM 1801 N N . GLY A 1 225 ? -2.101 -6.464 24.748 1.00 94.25 225 GLY A N 1
ATOM 1802 C CA . GLY A 1 225 ? -0.821 -6.411 24.039 1.00 94.25 225 GLY A CA 1
ATOM 1803 C C . GLY A 1 225 ? -0.075 -7.746 23.957 1.00 94.25 225 GLY A C 1
ATOM 1804 O O . GLY A 1 225 ? 1.001 -7.798 23.373 1.00 94.25 225 GLY A O 1
ATOM 1805 N N . HIS A 1 226 ? -0.634 -8.828 24.507 1.00 96.50 226 HIS A N 1
ATOM 1806 C CA . HIS A 1 226 ? -0.054 -10.168 24.391 1.00 96.50 226 HIS A CA 1
ATOM 1807 C C . HIS A 1 226 ? -0.316 -10.784 23.011 1.00 96.50 226 HIS A C 1
ATOM 1809 O O . HIS A 1 226 ? -1.363 -10.473 22.424 1.00 96.50 226 HIS A O 1
ATOM 1815 N N . PRO A 1 227 ? 0.555 -11.699 22.536 1.00 97.62 227 PRO A N 1
ATOM 1816 C CA . PRO A 1 227 ? 0.311 -12.466 21.319 1.00 97.62 227 PRO A CA 1
ATOM 1817 C C . PRO A 1 227 ? -1.073 -13.116 21.340 1.00 97.62 227 PRO A C 1
ATOM 1819 O O . PRO A 1 227 ? -1.481 -13.706 22.343 1.00 97.62 227 PRO A O 1
ATOM 1822 N N . ASN A 1 228 ? -1.810 -13.005 20.239 1.00 97.94 228 ASN A N 1
ATOM 1823 C CA . ASN A 1 228 ? -3.111 -13.645 20.115 1.00 97.94 228 ASN A CA 1
ATOM 1824 C C . ASN A 1 228 ? -2.949 -15.089 19.601 1.00 97.94 228 ASN A C 1
ATOM 1826 O O . ASN A 1 228 ? -2.562 -15.272 18.447 1.00 97.94 228 ASN A O 1
ATOM 1830 N N . PRO A 1 229 ? -3.322 -16.126 20.377 1.00 97.56 229 PRO A N 1
ATOM 1831 C CA . PRO A 1 229 ? -3.163 -17.523 19.958 1.00 97.56 229 PRO A CA 1
ATOM 1832 C C . PRO A 1 229 ? -4.054 -17.917 18.769 1.00 97.56 229 PRO A C 1
ATOM 1834 O O . PRO A 1 229 ? -3.852 -18.971 18.176 1.00 97.56 229 PRO A O 1
ATOM 1837 N N . LYS A 1 230 ? -5.061 -17.103 18.424 1.00 98.12 230 LYS A N 1
ATOM 1838 C CA . LYS A 1 230 ? -5.929 -17.330 17.259 1.00 98.12 230 LYS A CA 1
ATOM 1839 C C . LYS A 1 230 ? -5.363 -16.733 15.973 1.00 98.12 230 LYS A C 1
ATOM 1841 O O . LYS A 1 230 ? -5.919 -17.013 14.911 1.00 98.12 230 LYS A O 1
ATOM 1846 N N . TRP A 1 231 ? -4.342 -15.879 16.062 1.00 98.00 231 TRP A N 1
ATOM 1847 C CA . TRP A 1 231 ? -3.774 -15.219 14.895 1.00 98.00 231 TRP A CA 1
ATOM 1848 C C . TRP A 1 231 ? -3.158 -16.247 13.952 1.00 98.00 231 TRP A C 1
ATOM 1850 O O . TRP A 1 231 ? -2.384 -17.104 14.370 1.00 98.00 231 TRP A O 1
ATOM 1860 N N . ASN A 1 232 ? -3.508 -16.161 12.673 1.00 97.31 232 ASN A N 1
ATOM 1861 C CA . ASN A 1 232 ? -3.063 -17.111 11.656 1.00 97.31 232 ASN A CA 1
ATOM 1862 C C . ASN A 1 232 ? -1.919 -16.571 10.782 1.00 97.31 232 ASN A C 1
ATOM 1864 O O . ASN A 1 232 ? -1.691 -17.102 9.699 1.00 97.31 232 ASN A O 1
ATOM 1868 N N . GLY A 1 233 ? -1.247 -15.500 11.212 1.00 96.38 233 GLY A N 1
ATOM 1869 C CA . GLY A 1 233 ? -0.204 -14.837 10.426 1.00 96.38 233 GLY A CA 1
ATOM 1870 C C . GLY A 1 233 ? -0.730 -13.896 9.337 1.00 96.38 233 GLY A C 1
ATOM 1871 O O . GLY A 1 233 ? 0.067 -13.413 8.541 1.00 96.38 233 GLY A O 1
ATOM 1872 N N . ALA A 1 234 ? -2.042 -13.628 9.280 1.00 96.69 234 ALA A N 1
ATOM 1873 C CA . ALA A 1 234 ? -2.611 -12.703 8.303 1.00 96.69 234 ALA A CA 1
ATOM 1874 C C . ALA A 1 234 ? -2.017 -11.291 8.427 1.00 96.69 234 ALA A C 1
ATOM 1876 O O . ALA A 1 234 ? -1.939 -10.713 9.521 1.00 96.69 234 ALA A O 1
ATOM 1877 N N . THR A 1 235 ? -1.664 -10.732 7.274 1.00 95.75 235 THR A N 1
ATOM 1878 C CA . THR A 1 235 ? -1.155 -9.368 7.131 1.00 95.75 235 THR A CA 1
ATOM 1879 C C . THR A 1 235 ? -2.271 -8.332 7.284 1.00 95.75 235 THR A C 1
ATOM 1881 O O . THR A 1 235 ? -3.468 -8.640 7.217 1.00 95.75 235 THR A O 1
ATOM 1884 N N . MET A 1 236 ? -1.898 -7.063 7.449 1.00 94.00 236 MET A N 1
ATOM 1885 C CA . MET A 1 236 ? -2.829 -5.934 7.391 1.00 94.00 236 MET A CA 1
ATOM 1886 C C . MET A 1 236 ? -3.605 -5.940 6.066 1.00 94.00 236 MET A C 1
ATOM 1888 O O . MET A 1 236 ? -4.819 -5.720 6.052 1.00 94.00 236 MET A O 1
ATOM 1892 N N . ARG A 1 237 ? -2.928 -6.264 4.956 1.00 93.62 237 ARG A N 1
ATOM 1893 C CA . ARG A 1 237 ? -3.546 -6.369 3.630 1.00 93.62 237 ARG A CA 1
ATOM 1894 C C . ARG A 1 237 ? -4.571 -7.499 3.568 1.00 93.62 237 ARG A C 1
ATOM 1896 O O . ARG A 1 237 ? -5.693 -7.242 3.146 1.00 93.62 237 ARG A O 1
ATOM 1903 N N . ASP A 1 238 ? -4.251 -8.679 4.099 1.00 96.31 238 ASP A N 1
ATOM 1904 C CA . ASP A 1 238 ? -5.197 -9.806 4.168 1.00 96.31 238 ASP A CA 1
ATOM 1905 C C . ASP A 1 238 ? -6.458 -9.449 4.970 1.00 96.31 238 ASP A C 1
ATOM 1907 O O . ASP A 1 238 ? -7.568 -9.866 4.626 1.00 96.31 238 ASP A O 1
ATOM 1911 N N . SER A 1 239 ? -6.305 -8.656 6.038 1.00 95.62 239 SER A N 1
ATOM 1912 C CA . SER A 1 239 ? -7.438 -8.170 6.835 1.00 95.62 239 SER A CA 1
ATOM 1913 C C . SER A 1 239 ? -8.337 -7.211 6.036 1.00 95.62 239 SER A C 1
ATOM 1915 O O . SER A 1 239 ? -9.562 -7.354 6.042 1.00 95.62 239 SER A O 1
ATOM 1917 N N . SER A 1 240 ? -7.742 -6.301 5.255 1.00 95.12 240 SER A N 1
ATOM 1918 C CA . SER A 1 240 ? -8.479 -5.426 4.336 1.00 95.12 240 SER A CA 1
ATOM 1919 C C . SER A 1 240 ? -9.182 -6.228 3.241 1.00 95.12 240 SER A C 1
ATOM 1921 O O . SER A 1 240 ? -10.369 -6.019 2.987 1.00 95.12 240 SER A O 1
ATOM 1923 N N . ASP A 1 241 ? -8.487 -7.179 2.618 1.00 95.88 241 ASP A N 1
ATOM 1924 C CA . ASP A 1 241 ? -9.034 -8.000 1.537 1.00 95.88 241 ASP A CA 1
ATOM 1925 C C . ASP A 1 241 ? -10.199 -8.867 2.020 1.00 95.88 241 ASP A C 1
ATOM 1927 O O . ASP A 1 241 ? -11.208 -8.991 1.321 1.00 95.88 241 ASP A O 1
ATOM 1931 N N . TYR A 1 242 ? -10.132 -9.396 3.246 1.00 96.81 242 TYR A N 1
ATOM 1932 C CA . TYR A 1 242 ? -11.267 -10.071 3.873 1.00 96.81 242 TYR A CA 1
ATOM 1933 C C . TYR A 1 242 ? -12.491 -9.150 3.978 1.00 96.81 242 TYR A C 1
ATOM 1935 O O . TYR A 1 242 ? -13.593 -9.536 3.565 1.00 96.81 242 TYR A O 1
ATOM 1943 N N . LEU A 1 243 ? -12.319 -7.923 4.481 1.00 96.00 243 LEU A N 1
ATOM 1944 C CA . LEU A 1 243 ? -13.430 -6.979 4.598 1.00 96.00 243 LEU A CA 1
ATOM 1945 C C . LEU A 1 243 ? -14.000 -6.615 3.220 1.00 96.00 243 LEU A C 1
ATOM 1947 O O . LEU A 1 243 ? -15.212 -6.705 3.022 1.00 96.00 243 LEU A O 1
ATOM 1951 N N . VAL A 1 244 ? -13.155 -6.267 2.246 1.00 95.00 244 VAL A N 1
ATOM 1952 C CA . VAL A 1 244 ? -13.584 -5.825 0.904 1.00 95.00 244 VAL A CA 1
ATOM 1953 C C . VAL A 1 244 ? -14.279 -6.951 0.134 1.00 95.00 244 VAL A C 1
ATOM 1955 O O . VAL A 1 244 ? -15.397 -6.770 -0.374 1.00 95.00 244 VAL A O 1
ATOM 1958 N N . ASN A 1 245 ? -13.588 -8.088 0.023 1.00 96.56 245 ASN A N 1
ATOM 1959 C CA . ASN A 1 245 ? -13.873 -9.135 -0.957 1.00 96.56 245 ASN A CA 1
ATOM 1960 C C . ASN A 1 245 ? -14.753 -10.246 -0.386 1.00 96.56 245 ASN A C 1
ATOM 1962 O O . ASN A 1 245 ? -15.430 -10.930 -1.147 1.00 96.56 245 ASN A O 1
ATOM 1966 N N . THR A 1 246 ? -14.791 -10.406 0.941 1.00 96.38 246 THR A N 1
ATOM 1967 C CA . THR A 1 246 ? -15.645 -11.405 1.597 1.00 96.38 246 THR A CA 1
ATOM 1968 C C . THR A 1 246 ? -16.820 -10.738 2.302 1.00 96.38 246 THR A C 1
ATOM 1970 O O . THR A 1 246 ? -17.967 -10.922 1.893 1.00 96.38 246 THR A O 1
ATOM 1973 N N . PHE A 1 247 ? -16.554 -9.929 3.332 1.00 96.25 247 PHE A N 1
ATOM 1974 C CA . PHE A 1 247 ? -17.608 -9.378 4.185 1.00 96.25 247 PHE A CA 1
ATOM 1975 C C . PHE A 1 247 ? -18.511 -8.406 3.417 1.00 96.25 247 PHE A C 1
ATOM 1977 O O . PHE A 1 247 ? -19.692 -8.682 3.207 1.00 96.25 247 PHE A O 1
ATOM 1984 N N . PHE A 1 248 ? -17.967 -7.295 2.918 1.00 94.75 248 PHE A N 1
ATOM 1985 C CA . PHE A 1 248 ? -18.772 -6.281 2.241 1.00 94.75 248 PHE A CA 1
ATOM 1986 C C . PHE A 1 248 ? -19.306 -6.757 0.887 1.00 94.75 248 PHE A C 1
ATOM 1988 O O . PHE A 1 248 ? -20.359 -6.286 0.459 1.00 94.75 248 PHE A O 1
ATOM 1995 N N . ALA A 1 249 ? -18.650 -7.714 0.224 1.00 96.06 249 ALA A N 1
ATOM 1996 C CA . ALA A 1 249 ? -19.213 -8.369 -0.957 1.00 96.06 249 ALA A CA 1
ATOM 1997 C C . ALA A 1 249 ? -20.505 -9.134 -0.621 1.00 96.06 249 ALA A C 1
ATOM 1999 O O . ALA A 1 249 ? -21.516 -8.968 -1.309 1.00 96.06 249 ALA A O 1
ATOM 2000 N N . ALA A 1 250 ? -20.508 -9.907 0.471 1.00 96.62 250 ALA A N 1
ATOM 2001 C CA . ALA A 1 250 ? -21.696 -10.608 0.948 1.00 96.62 250 ALA A CA 1
ATOM 2002 C C . ALA A 1 250 ? -22.800 -9.638 1.397 1.00 96.62 250 ALA A C 1
ATOM 2004 O O . ALA A 1 250 ? -23.965 -9.834 1.039 1.00 96.62 250 ALA A O 1
ATOM 2005 N N . VAL A 1 251 ? -22.440 -8.564 2.110 1.00 94.75 251 VAL A N 1
ATOM 2006 C CA . VAL A 1 251 ? -23.400 -7.538 2.543 1.00 94.75 251 VAL A CA 1
ATOM 2007 C C . VAL A 1 251 ? -24.048 -6.852 1.335 1.00 94.75 251 VAL A C 1
ATOM 2009 O O . VAL A 1 251 ? -25.275 -6.838 1.242 1.00 94.75 251 VAL A O 1
ATOM 2012 N N . ARG A 1 252 ? -23.259 -6.377 0.356 1.00 94.94 252 ARG A N 1
ATOM 2013 C CA . ARG A 1 252 ? -23.786 -5.782 -0.890 1.00 94.94 252 ARG A CA 1
ATOM 2014 C C . ARG A 1 252 ? -24.741 -6.737 -1.607 1.00 94.94 252 ARG A C 1
ATOM 2016 O O . ARG A 1 252 ? -25.818 -6.328 -2.035 1.00 94.94 252 ARG A O 1
ATOM 2023 N N . LYS A 1 253 ? -24.380 -8.022 -1.701 1.00 96.56 253 LYS A N 1
ATOM 2024 C CA . LYS A 1 253 ? -25.225 -9.052 -2.323 1.00 96.56 253 LYS A CA 1
ATOM 2025 C C . LYS A 1 253 ? -26.537 -9.268 -1.563 1.00 96.56 253 LYS A C 1
ATOM 2027 O O . LYS A 1 253 ? -27.569 -9.469 -2.200 1.00 96.56 253 LYS A O 1
ATOM 2032 N N . LYS A 1 254 ? -26.525 -9.264 -0.224 1.00 97.12 254 LYS A N 1
ATOM 2033 C CA . LYS A 1 254 ? -27.748 -9.409 0.584 1.00 97.12 254 LYS A CA 1
ATOM 2034 C C . LYS A 1 254 ? -28.667 -8.207 0.405 1.00 97.12 254 LYS A C 1
ATOM 2036 O O . LYS A 1 254 ? -29.816 -8.414 0.043 1.00 97.12 254 LYS A O 1
ATOM 2041 N N . LEU A 1 255 ? -28.147 -6.993 0.569 1.00 95.19 255 LEU A N 1
ATOM 2042 C CA . LEU A 1 255 ? -28.951 -5.778 0.445 1.00 95.19 255 LEU A CA 1
ATOM 2043 C C . LEU A 1 255 ? -29.565 -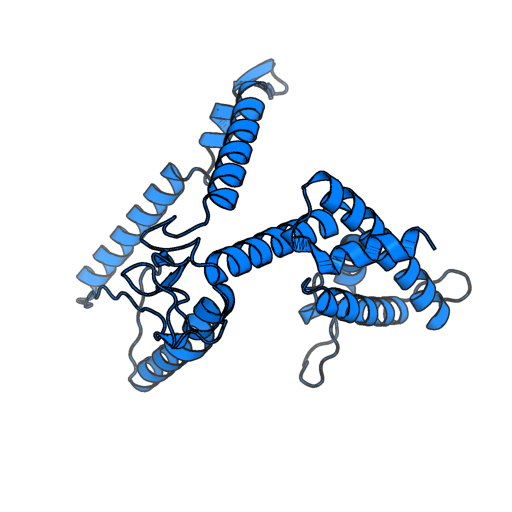5.631 -0.943 1.00 95.19 255 LEU A C 1
ATOM 2045 O O . LEU A 1 255 ? -30.751 -5.346 -1.050 1.00 95.19 255 LEU A O 1
ATOM 2049 N N . ASN A 1 256 ? -28.806 -5.937 -1.999 1.00 96.50 256 ASN A N 1
ATOM 2050 C CA . ASN A 1 256 ? -29.339 -5.897 -3.356 1.00 96.50 256 ASN A CA 1
ATOM 2051 C C . ASN A 1 256 ? -30.511 -6.877 -3.560 1.00 96.50 256 ASN A C 1
ATOM 2053 O O . ASN A 1 256 ? -31.479 -6.537 -4.231 1.00 96.50 256 ASN A O 1
ATOM 2057 N N . ARG A 1 257 ? -30.463 -8.077 -2.958 1.00 97.50 257 ARG A N 1
ATOM 2058 C CA . ARG A 1 257 ? -31.590 -9.032 -3.003 1.00 97.50 257 ARG A CA 1
ATOM 2059 C C . ARG A 1 257 ? -32.819 -8.534 -2.250 1.00 97.50 257 ARG A C 1
ATOM 2061 O O . ARG A 1 257 ? -33.928 -8.865 -2.645 1.00 97.50 257 ARG A O 1
ATOM 2068 N N . ASP A 1 258 ? -32.615 -7.747 -1.202 1.00 97.25 258 ASP A N 1
ATOM 2069 C CA . ASP A 1 258 ? -33.697 -7.156 -0.413 1.00 97.25 258 ASP A CA 1
ATOM 2070 C C . ASP A 1 258 ? -34.219 -5.841 -1.023 1.00 97.25 258 ASP A C 1
ATOM 2072 O O . ASP A 1 258 ? -35.071 -5.186 -0.431 1.00 97.25 258 ASP A O 1
ATOM 2076 N N . GLY A 1 259 ? -33.692 -5.413 -2.179 1.00 96.00 259 GLY A N 1
ATOM 2077 C CA . GLY A 1 259 ? -34.027 -4.122 -2.786 1.00 96.00 259 GLY A CA 1
ATOM 2078 C C . GLY A 1 259 ? -33.503 -2.912 -2.002 1.00 96.00 259 GLY A C 1
ATOM 2079 O O . GLY A 1 259 ? -33.918 -1.785 -2.265 1.00 96.00 259 GLY A O 1
ATOM 2080 N N . LEU A 1 260 ? -32.586 -3.124 -1.056 1.00 93.00 260 LEU A N 1
ATOM 2081 C CA . LEU A 1 260 ? -32.010 -2.082 -0.214 1.00 93.00 260 LEU A CA 1
ATOM 2082 C C . LEU A 1 260 ? -30.754 -1.497 -0.862 1.00 93.00 260 LEU A C 1
ATOM 2084 O O . LEU A 1 260 ? -29.854 -2.217 -1.306 1.00 93.00 260 LEU A O 1
ATOM 2088 N N . ARG A 1 261 ? -30.668 -0.166 -0.871 1.00 90.38 261 ARG A N 1
ATOM 2089 C CA . ARG A 1 261 ? -29.479 0.584 -1.286 1.00 90.38 261 ARG A CA 1
ATOM 2090 C C . ARG A 1 261 ? -28.978 1.416 -0.116 1.00 90.38 261 ARG A C 1
ATOM 2092 O O . ARG A 1 261 ? -29.776 1.928 0.658 1.00 90.38 261 ARG A O 1
ATOM 2099 N N . TRP A 1 262 ? -27.663 1.565 -0.017 1.00 90.62 262 TRP A N 1
ATOM 2100 C CA . TRP A 1 262 ? -27.038 2.502 0.911 1.00 90.62 262 TRP A CA 1
ATOM 2101 C C . TRP A 1 262 ? -26.271 3.571 0.146 1.00 90.62 262 TRP A C 1
ATOM 2103 O O . TRP A 1 262 ? -25.898 3.394 -1.017 1.00 90.62 262 TRP A O 1
ATOM 2113 N N . TYR A 1 263 ? -25.975 4.654 0.842 1.00 92.62 263 TYR A N 1
ATOM 2114 C CA . TYR A 1 263 ? -24.976 5.639 0.470 1.00 92.62 263 TYR A CA 1
ATOM 2115 C C . TYR A 1 263 ? -24.396 6.212 1.760 1.00 92.62 263 TYR A C 1
ATOM 2117 O O . TYR A 1 263 ? -24.984 6.073 2.832 1.00 92.62 263 TYR A O 1
ATOM 2125 N N . GLY A 1 264 ? -23.221 6.815 1.673 1.00 92.31 264 GLY A N 1
ATOM 2126 C CA . GLY A 1 264 ? -22.539 7.299 2.858 1.00 92.31 264 GLY A CA 1
ATOM 2127 C C . GLY A 1 264 ? -21.056 7.461 2.618 1.00 92.31 264 GLY A C 1
ATOM 2128 O O . GLY A 1 264 ? -20.572 7.392 1.485 1.00 92.31 264 GLY A O 1
ATOM 2129 N N . ILE A 1 265 ? -20.345 7.644 3.720 1.00 91.31 265 ILE A N 1
ATOM 2130 C CA . ILE A 1 265 ? -18.893 7.717 3.742 1.00 91.31 265 ILE A CA 1
ATOM 2131 C C . ILE A 1 265 ? -18.370 6.494 4.463 1.00 91.31 265 ILE A C 1
ATOM 2133 O O . ILE A 1 265 ? -18.959 6.009 5.425 1.00 91.31 265 ILE A O 1
ATOM 2137 N N . ARG A 1 266 ? -17.255 5.995 3.951 1.00 90.00 266 ARG A N 1
ATOM 2138 C CA . ARG A 1 266 ? -16.540 4.859 4.497 1.00 90.00 266 ARG A CA 1
ATOM 2139 C C . ARG A 1 266 ? -15.152 5.326 4.885 1.00 90.00 266 ARG A C 1
ATOM 2141 O O . ARG A 1 266 ? -14.449 5.890 4.044 1.00 90.00 266 ARG A O 1
ATOM 2148 N N . THR A 1 267 ? -14.758 5.059 6.119 1.00 90.12 267 THR A N 1
ATOM 2149 C CA . THR A 1 267 ? -13.388 5.257 6.585 1.00 90.12 267 THR A CA 1
ATOM 2150 C C . THR A 1 267 ? -12.703 3.906 6.739 1.00 90.12 267 THR A C 1
ATOM 2152 O O . THR A 1 267 ? -13.321 2.849 6.629 1.00 90.12 267 THR A O 1
ATOM 2155 N N . VAL A 1 268 ? -11.382 3.938 6.846 1.00 91.88 268 VAL A N 1
ATOM 2156 C CA . VAL A 1 268 ? -10.569 2.762 7.135 1.00 91.88 268 VAL A CA 1
ATOM 2157 C C . VAL A 1 268 ? -9.575 3.209 8.181 1.00 91.88 268 VAL A C 1
ATOM 2159 O O . VAL A 1 268 ? -8.833 4.165 7.954 1.00 91.88 268 VAL A O 1
ATOM 2162 N N . GLU A 1 269 ? -9.584 2.536 9.317 1.00 92.12 269 GLU A N 1
ATOM 2163 C CA . GLU A 1 269 ? -8.742 2.878 10.452 1.00 92.12 269 GLU A CA 1
ATOM 2164 C C . GLU A 1 269 ? -7.948 1.632 10.896 1.00 92.12 269 GLU A C 1
ATOM 2166 O O . GLU A 1 269 ? -8.366 0.487 10.676 1.00 92.12 269 GLU A O 1
ATOM 2171 N N . PRO A 1 270 ? -6.735 1.812 11.431 1.00 93.56 270 PRO A N 1
ATOM 2172 C CA . PRO A 1 270 ? -6.007 0.721 12.051 1.00 93.56 270 PRO A CA 1
ATOM 2173 C C . PRO A 1 270 ? -6.539 0.472 13.467 1.00 93.56 270 PRO A C 1
ATOM 2175 O O . PRO A 1 270 ? -6.756 1.397 14.245 1.00 93.56 270 PRO A O 1
ATOM 2178 N N . HIS A 1 271 ? -6.660 -0.793 13.847 1.00 94.75 271 HIS A N 1
ATOM 2179 C CA . HIS A 1 271 ? -6.816 -1.213 15.234 1.00 94.75 271 HIS A CA 1
ATOM 2180 C C . HIS A 1 271 ? -5.481 -1.064 15.987 1.00 94.75 271 HIS A C 1
ATOM 2182 O O . HIS A 1 271 ? -4.436 -0.799 15.390 1.00 94.75 271 HIS A O 1
ATOM 2188 N N . HIS A 1 272 ? -5.468 -1.265 17.310 1.00 95.19 272 HIS A N 1
ATOM 2189 C CA . HIS A 1 272 ? -4.254 -1.089 18.129 1.00 95.19 272 HIS A CA 1
ATOM 2190 C C . HIS A 1 272 ? -3.060 -1.955 17.700 1.00 95.19 272 HIS A C 1
ATOM 2192 O O . HIS A 1 272 ? -1.930 -1.626 18.042 1.00 95.19 272 HIS A O 1
ATOM 2198 N N . ASP A 1 273 ? -3.289 -3.047 16.977 1.00 95.94 273 ASP A N 1
ATOM 2199 C CA . ASP A 1 273 ? -2.268 -3.950 16.437 1.00 95.94 273 ASP A CA 1
ATOM 2200 C C . ASP A 1 273 ? -2.059 -3.780 14.918 1.00 95.94 273 ASP A C 1
ATOM 2202 O O . ASP A 1 273 ? -1.455 -4.628 14.257 1.00 95.94 273 ASP A O 1
ATOM 2206 N N . GLY A 1 274 ? -2.609 -2.701 14.356 1.00 94.75 274 GLY A N 1
ATOM 2207 C CA . GLY A 1 274 ? -2.554 -2.350 12.942 1.00 94.75 274 GLY A CA 1
ATOM 2208 C C . GLY A 1 274 ? -3.529 -3.114 12.040 1.00 94.75 274 GLY A C 1
ATOM 2209 O O . GLY A 1 274 ? -3.597 -2.825 10.848 1.00 94.75 274 GLY A O 1
ATOM 2210 N N . THR A 1 275 ? -4.313 -4.059 12.574 1.00 95.88 275 THR A N 1
ATOM 2211 C CA . THR A 1 275 ? -5.367 -4.753 11.809 1.00 95.88 275 THR A CA 1
ATOM 2212 C C . THR A 1 275 ? -6.415 -3.762 11.322 1.00 95.88 275 THR A C 1
ATOM 2214 O O . THR A 1 275 ? -6.799 -2.857 12.054 1.00 95.88 275 THR A O 1
ATOM 2217 N N . VAL A 1 276 ? -6.924 -3.928 10.106 1.00 93.88 276 VAL A N 1
ATOM 2218 C CA . VAL A 1 276 ? -7.881 -2.977 9.533 1.00 93.88 276 VAL A CA 1
ATOM 2219 C C . VAL A 1 276 ? -9.286 -3.140 10.142 1.00 93.88 276 VAL A C 1
ATOM 2221 O O . VAL A 1 276 ? -9.806 -4.257 10.228 1.00 93.88 276 VAL A O 1
ATOM 2224 N N . HIS A 1 277 ? -9.928 -2.021 10.500 1.00 91.62 277 HIS A N 1
ATOM 2225 C CA . HIS A 1 277 ? -11.382 -1.918 10.702 1.00 91.62 277 HIS A CA 1
ATOM 2226 C C . HIS A 1 277 ? -11.991 -0.805 9.829 1.00 91.62 277 HIS A C 1
ATOM 2228 O O . HIS A 1 277 ? -11.280 0.080 9.345 1.00 91.62 277 HIS A O 1
ATOM 2234 N N . TRP A 1 278 ? -13.283 -0.927 9.527 1.00 89.44 278 TRP A N 1
ATOM 2235 C CA . TRP A 1 278 ? -14.038 -0.058 8.612 1.00 89.44 278 TRP A CA 1
ATOM 2236 C C . TRP A 1 278 ? -15.257 0.544 9.294 1.00 89.44 278 TRP A C 1
ATOM 2238 O O . TRP A 1 278 ? -15.783 -0.124 10.212 1.00 89.44 278 TRP A O 1
#

InterPro domains:
  IPR008766 Replication gene A protein-like [PF05840] (19-278)

Nearest PDB structures (foldseek):
  6qpq-assembly1_A  TM=2.104E-01  e=4.462E+00  Thermochaetoides thermophila DSM 1495
  4oh3-assembly1_A  TM=1.901E-01  e=5.509E+00  Arabidopsis thaliana

Secondary structure (DSSP, 8-state):
-HHHHTTGGGGGGGG--HHHHHHHHHHHHHHHHHHHHHHHHHTT-BTTB--HHHHHHHHHHHHHHHHHTT-PPTTHHHH---TT--S---GGGHHHHHHHHT-HHHHHHHHHHHHHHHHHHHHHHTT-SBTTTBSSS-HHHHHHHHHHHHHHHHHHHT-EEE-TT--EEEHHHHHHHSTTSHHHHHHHHHHHHHHHHHHHHHHTPPP-----B--GGG-SB-TTSSBPTT-----HHHHHHIIIIIIHHHHHHHHHHTT---------EE-TTS-EE-

Solvent-accessible surface area (backbone atoms only — not comparable to full-atom values): 15416 Å² total; per-residue (Å²): 108,76,75,58,66,54,55,56,50,68,82,48,38,56,77,55,51,74,68,56,41,48,53,44,11,44,52,51,9,52,51,42,41,56,48,43,54,55,38,32,52,74,64,60,47,54,97,84,50,79,49,69,69,41,50,47,56,30,47,50,53,50,36,51,54,33,45,77,69,74,35,85,44,66,62,43,86,51,55,51,88,56,94,85,62,90,67,81,56,52,67,88,52,46,67,64,28,51,54,45,58,39,25,31,74,51,37,28,54,50,52,51,50,51,21,52,54,51,34,50,51,53,36,24,73,69,37,42,15,6,61,74,70,21,51,44,47,37,66,68,59,53,50,54,49,50,54,52,52,48,55,50,51,57,52,31,70,75,41,69,45,70,51,99,86,69,54,71,46,54,36,44,59,59,59,59,69,36,77,84,23,68,69,53,44,50,51,54,50,52,52,50,52,51,54,53,49,55,51,28,62,76,70,68,55,83,88,82,91,77,82,52,69,64,62,64,42,40,30,47,32,39,88,84,25,44,77,31,91,59,34,72,79,52,45,49,64,54,35,44,47,43,44,59,70,47,51,48,42,52,49,54,54,50,33,54,74,72,74,49,82,86,85,83,87,86,66,77,47,60,36,44,38,30,30,37,30,59

Organism: Escherichia coli (NCBI:txid562)

Radius of gyration: 24.16 Å; Cα contacts (8 Å, |Δi|>4): 298; chains: 1; bounding box: 66×56×65 Å

Mean predicted aligned error: 5.84 Å

Sequence (278 aa):
LAGRERLDDLLYLPQLNKHQIQTLATMTAAMFSSTFEKLCDGFGATDGELTMDVTLKAYQMLARMALHLHAMPPHYDALTTDKDRRNEPDTELLPGAILRLTCAEWWKRKLWLLRCEWREEQLRAACLVSRKTSPYLSQDALSEFRAQREKTRDFLKSFMLENEDGFTIDLETVYYAGVSNPVHRKAEMMATMKGLELLAEARGDRAVFLTVTCPSKYHATTENGHPNPKWNGATMRDSSDYLVNTFFAAVRKKLNRDGLRWYGIRTVEPHHDGTVHW